Protein AF-A0A177W7E2-F1 (afdb_monomer_lite)

Organism: Batrachochytrium dendrobatidis (strain JEL423) (NCBI:txid403673)

Structure (mmCIF, N/CA/C/O backbone):
data_AF-A0A177W7E2-F1
#
_entry.id   AF-A0A177W7E2-F1
#
loop_
_atom_site.group_PDB
_atom_site.id
_atom_site.type_symbol
_atom_site.label_atom_id
_atom_site.label_alt_id
_atom_site.label_comp_id
_atom_site.label_asym_id
_atom_site.label_entity_id
_atom_site.label_seq_id
_atom_site.pdbx_PDB_ins_code
_atom_site.Cartn_x
_atom_site.Cartn_y
_atom_site.Cartn_z
_atom_site.occupancy
_atom_site.B_iso_or_equiv
_atom_site.auth_seq_id
_atom_site.auth_comp_id
_atom_site.auth_asym_id
_atom_site.auth_atom_id
_atom_site.pdbx_PDB_model_num
ATOM 1 N N . MET A 1 1 ? -34.701 2.697 -7.035 1.00 33.94 1 MET A N 1
ATOM 2 C CA . MET A 1 1 ? -33.678 1.656 -6.776 1.00 33.94 1 MET A CA 1
ATOM 3 C C . MET A 1 1 ? -33.219 1.036 -8.105 1.00 33.94 1 MET A C 1
ATOM 5 O O . MET A 1 1 ? -33.169 -0.176 -8.246 1.00 33.94 1 MET A O 1
ATOM 9 N N . VAL A 1 2 ? -32.916 1.882 -9.100 1.00 25.14 2 VAL A N 1
ATOM 10 C CA . VAL A 1 2 ? -32.507 1.452 -10.445 1.00 25.14 2 VAL A CA 1
ATOM 11 C C . VAL A 1 2 ? -31.024 1.087 -10.399 1.00 25.14 2 VAL A C 1
ATOM 13 O O . VAL A 1 2 ? -30.159 1.939 -10.227 1.00 25.14 2 VAL A O 1
ATOM 16 N N . ASP A 1 3 ? -30.788 -0.215 -10.432 1.00 32.41 3 ASP A N 1
ATOM 17 C CA . ASP A 1 3 ? -29.667 -0.911 -11.056 1.00 32.41 3 ASP A CA 1
ATOM 18 C C . ASP A 1 3 ? -28.230 -0.379 -10.907 1.00 32.41 3 ASP A C 1
ATOM 20 O O . ASP A 1 3 ? -27.499 -0.120 -11.863 1.00 32.41 3 ASP A O 1
ATOM 24 N N . VAL A 1 4 ? -27.762 -0.296 -9.663 1.00 45.91 4 VAL A N 1
ATOM 25 C CA . VAL A 1 4 ? -26.321 -0.170 -9.378 1.00 45.91 4 VAL A CA 1
ATOM 26 C C . VAL A 1 4 ? -25.590 -1.504 -9.623 1.00 45.91 4 VAL A C 1
ATOM 28 O O . VAL A 1 4 ? -24.372 -1.514 -9.762 1.00 45.91 4 VAL A O 1
ATOM 31 N N . LYS A 1 5 ? -26.302 -2.638 -9.717 1.00 39.69 5 LYS A N 1
ATOM 32 C CA . LYS A 1 5 ? -25.690 -3.951 -9.983 1.00 39.69 5 LYS A CA 1
ATOM 33 C C . LYS A 1 5 ? -25.299 -4.108 -11.461 1.00 39.69 5 LYS A C 1
ATOM 35 O O . LYS A 1 5 ? -24.163 -4.514 -11.725 1.00 39.69 5 LYS A O 1
ATOM 40 N N . ASP A 1 6 ? -26.144 -3.686 -12.404 1.00 42.25 6 ASP A N 1
ATOM 41 C CA . ASP A 1 6 ? -25.857 -3.811 -13.843 1.00 42.25 6 ASP A CA 1
ATOM 42 C C . ASP A 1 6 ? -24.830 -2.803 -14.371 1.00 42.25 6 ASP A C 1
ATOM 44 O O . ASP A 1 6 ? -24.087 -3.104 -15.306 1.00 42.25 6 ASP A O 1
ATOM 48 N N . GLY A 1 7 ? -24.698 -1.629 -13.746 1.00 48.56 7 GLY A N 1
ATOM 49 C CA . GLY A 1 7 ? -23.638 -0.668 -14.079 1.00 48.56 7 GLY A CA 1
ATOM 50 C C . GLY A 1 7 ? -22.228 -1.111 -13.658 1.00 48.56 7 GLY A C 1
ATOM 51 O O . GLY A 1 7 ? -21.241 -0.543 -14.116 1.00 48.56 7 GLY A O 1
ATOM 52 N N . VAL A 1 8 ? -22.119 -2.115 -12.783 1.00 53.50 8 VAL A N 1
ATOM 53 C CA . VAL A 1 8 ? -20.905 -2.413 -12.007 1.00 53.50 8 VAL A CA 1
ATOM 54 C C . VAL A 1 8 ? -20.222 -3.713 -12.420 1.00 53.50 8 VAL A C 1
ATOM 56 O O . VAL A 1 8 ? -18.991 -3.740 -12.439 1.00 53.50 8 VAL A O 1
ATOM 59 N N . LYS A 1 9 ? -20.966 -4.742 -12.859 1.00 53.94 9 LYS A N 1
ATOM 60 C CA . LYS A 1 9 ? -20.365 -5.839 -13.649 1.00 53.94 9 LYS A CA 1
ATOM 61 C C . LYS A 1 9 ? -19.590 -5.271 -14.849 1.00 53.94 9 LYS A C 1
ATOM 63 O O . LYS A 1 9 ? -18.445 -5.654 -15.076 1.00 53.94 9 LYS A O 1
ATOM 68 N N . ARG A 1 10 ? -20.124 -4.200 -15.455 1.00 61.84 10 ARG A N 1
ATOM 69 C CA . ARG A 1 10 ? -19.464 -3.428 -16.519 1.00 61.84 10 ARG A CA 1
ATOM 70 C C . ARG A 1 10 ? -18.106 -2.841 -16.120 1.00 61.84 10 ARG A C 1
ATOM 72 O O . ARG A 1 10 ? -17.257 -2.692 -16.987 1.00 61.84 10 ARG A O 1
ATOM 79 N N . ILE A 1 11 ? -17.862 -2.500 -14.847 1.00 70.69 11 ILE A N 1
ATOM 80 C CA . ILE A 1 11 ? -16.572 -1.912 -14.434 1.00 70.69 11 ILE A CA 1
ATOM 81 C C . ILE A 1 11 ? -15.452 -2.928 -14.616 1.00 70.69 11 ILE A C 1
ATOM 83 O O . ILE A 1 11 ? -14.404 -2.580 -15.148 1.00 70.69 11 ILE A O 1
ATOM 87 N N . LEU A 1 12 ? -15.665 -4.176 -14.192 1.00 72.75 12 LEU A N 1
ATOM 88 C CA . LEU A 1 12 ? -14.687 -5.230 -14.438 1.00 72.75 12 LEU A CA 1
ATOM 89 C C . LEU A 1 12 ? -14.621 -5.561 -15.930 1.00 72.75 12 LEU A C 1
ATOM 91 O O . LEU A 1 12 ? -13.524 -5.770 -16.425 1.00 72.75 12 LEU A O 1
ATOM 95 N N . ASP A 1 13 ? -15.721 -5.493 -16.681 1.00 77.38 13 ASP A N 1
ATOM 96 C CA . ASP A 1 13 ? -15.696 -5.720 -18.136 1.00 77.38 13 ASP A CA 1
ATOM 97 C C . ASP A 1 13 ? -14.884 -4.663 -18.906 1.00 77.38 13 ASP A C 1
ATOM 99 O O . ASP A 1 13 ? -14.272 -4.970 -19.925 1.00 77.38 13 ASP A O 1
ATOM 103 N N . MET A 1 14 ? -14.801 -3.431 -18.392 1.00 81.56 14 MET A N 1
ATOM 104 C CA . MET A 1 14 ? -14.003 -2.341 -18.970 1.00 81.56 14 MET A CA 1
ATOM 105 C C . MET A 1 14 ? -12.486 -2.491 -18.755 1.00 81.56 14 MET A C 1
ATOM 107 O O . MET A 1 14 ? -11.717 -1.631 -19.199 1.00 81.56 14 MET A O 1
ATOM 111 N N . HIS A 1 15 ? -12.036 -3.543 -18.062 1.00 87.31 15 HIS A N 1
ATOM 112 C CA . HIS A 1 15 ? -10.611 -3.822 -17.919 1.00 87.31 15 HIS A CA 1
ATOM 113 C C . HIS A 1 15 ? -9.985 -4.241 -19.253 1.00 87.31 15 HIS A C 1
ATOM 115 O O . HIS A 1 15 ? -10.587 -4.903 -20.099 1.00 87.31 15 HIS A O 1
ATOM 121 N N . ILE A 1 16 ? -8.717 -3.891 -19.421 1.00 91.25 16 ILE A N 1
ATOM 122 C CA . ILE A 1 16 ? -7.915 -4.354 -20.542 1.00 91.25 16 ILE A CA 1
ATOM 123 C C . ILE A 1 16 ? -7.330 -5.713 -20.179 1.00 91.25 16 ILE A C 1
ATOM 125 O O . ILE A 1 16 ? -6.757 -5.906 -19.100 1.00 91.25 16 ILE A O 1
ATOM 129 N N . ARG A 1 17 ? -7.436 -6.661 -21.114 1.00 91.44 17 ARG A N 1
ATOM 130 C CA . ARG A 1 17 ? -6.831 -7.984 -20.958 1.00 91.44 17 ARG A CA 1
ATOM 131 C C . ARG A 1 17 ? -5.314 -7.840 -20.838 1.00 91.44 17 ARG A C 1
ATOM 133 O O . ARG A 1 17 ? -4.686 -7.148 -21.635 1.00 91.44 17 ARG A O 1
ATOM 140 N N . GLN A 1 18 ? -4.708 -8.568 -19.901 1.00 91.75 18 GLN A N 1
A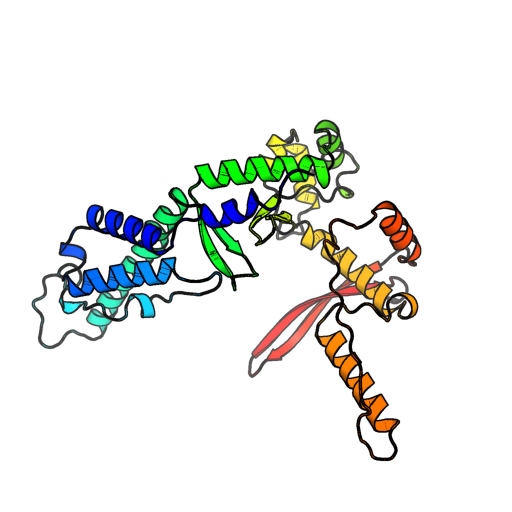TOM 141 C CA . GLN A 1 18 ? -3.252 -8.576 -19.679 1.00 91.75 18 GLN A CA 1
ATOM 142 C C . GLN A 1 18 ? -2.464 -8.867 -20.970 1.00 91.75 18 GLN A C 1
ATOM 144 O O . GLN A 1 18 ? -1.420 -8.269 -21.209 1.00 91.75 18 GLN A O 1
ATOM 149 N N . GLN A 1 19 ? -3.014 -9.706 -21.856 1.00 92.88 19 GLN A N 1
ATOM 150 C CA . GLN A 1 19 ? -2.451 -9.971 -23.182 1.00 92.88 19 GLN A CA 1
ATOM 151 C C . GLN A 1 19 ? 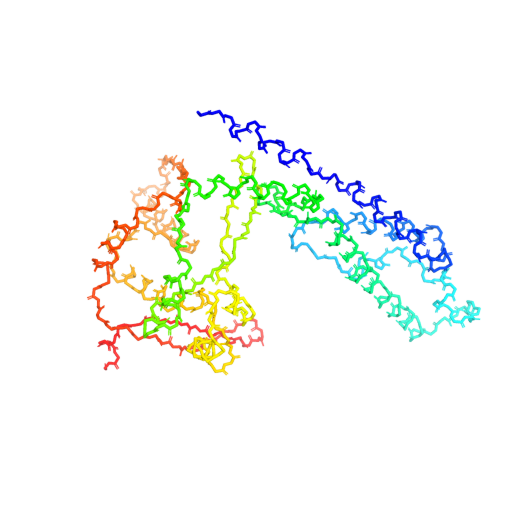-2.349 -8.704 -24.042 1.00 92.88 19 GLN A C 1
ATOM 153 O O . GLN A 1 19 ? -1.298 -8.456 -24.620 1.00 92.88 19 GLN A O 1
ATOM 158 N N . GLN A 1 20 ? -3.387 -7.863 -24.082 1.00 93.88 20 GLN A N 1
ATOM 159 C CA . GLN A 1 20 ? -3.380 -6.616 -24.855 1.00 93.88 20 GLN A CA 1
ATOM 160 C C . GLN A 1 20 ? -2.374 -5.607 -24.292 1.00 93.88 20 GLN A C 1
ATOM 162 O O . GLN A 1 20 ? -1.661 -4.969 -25.062 1.00 93.88 20 GLN A O 1
ATOM 167 N N . VAL A 1 21 ? -2.263 -5.511 -22.961 1.00 94.75 21 VAL A N 1
ATOM 168 C CA . VAL A 1 21 ? -1.234 -4.684 -22.304 1.00 94.75 21 VAL A CA 1
ATOM 169 C C . VAL A 1 21 ? 0.162 -5.191 -22.663 1.00 94.75 21 VAL A C 1
ATOM 171 O O . VAL A 1 21 ? 1.020 -4.404 -23.053 1.00 94.75 21 VAL A O 1
ATOM 174 N N . SER A 1 22 ? 0.379 -6.508 -22.610 1.00 94.62 22 SER A N 1
ATOM 175 C CA . SER A 1 22 ? 1.664 -7.099 -22.986 1.00 94.62 22 SER A CA 1
ATOM 176 C C . SER A 1 22 ? 1.995 -6.855 -24.462 1.00 94.62 22 SER A C 1
ATOM 178 O O . SER A 1 22 ? 3.115 -6.468 -24.767 1.00 94.62 22 SER A O 1
ATOM 180 N N . SER A 1 23 ? 1.028 -6.989 -25.376 1.00 94.69 23 SER A N 1
ATOM 181 C CA . SER A 1 23 ? 1.222 -6.718 -26.805 1.00 94.69 23 SER A CA 1
ATOM 182 C C . SER A 1 23 ? 1.549 -5.252 -27.072 1.00 94.69 23 SER A C 1
ATOM 184 O O . SER A 1 23 ? 2.430 -4.972 -27.880 1.00 94.69 23 SER A O 1
ATOM 186 N N . PHE A 1 24 ? 0.900 -4.325 -26.362 1.00 95.31 24 PHE A N 1
ATOM 187 C CA . PHE A 1 24 ? 1.223 -2.902 -26.429 1.00 95.31 24 PHE A CA 1
ATOM 188 C C . PHE A 1 24 ? 2.673 -2.641 -26.006 1.00 95.31 24 PHE A C 1
ATOM 190 O O . PHE A 1 24 ? 3.438 -2.072 -26.781 1.00 95.31 24 PHE A O 1
ATOM 197 N N . VAL A 1 25 ? 3.082 -3.123 -24.826 1.00 95.12 25 VAL A N 1
ATOM 198 C CA . VAL A 1 25 ? 4.459 -2.941 -24.334 1.00 95.12 25 VAL A CA 1
ATOM 199 C C . VAL A 1 25 ? 5.467 -3.569 -25.298 1.00 95.12 25 VAL A C 1
ATOM 201 O O . VAL A 1 25 ? 6.434 -2.915 -25.673 1.00 95.12 25 VAL A O 1
ATOM 204 N N . LYS A 1 26 ? 5.220 -4.797 -25.771 1.00 93.88 26 LYS A N 1
ATOM 205 C CA . LYS A 1 26 ? 6.072 -5.467 -26.766 1.00 93.88 26 LYS A CA 1
ATOM 206 C C . LYS A 1 26 ? 6.220 -4.643 -28.043 1.00 93.88 26 LYS A C 1
ATOM 208 O O . LYS A 1 26 ? 7.325 -4.528 -28.561 1.00 93.88 26 LYS A O 1
ATOM 213 N N . SER A 1 27 ? 5.126 -4.079 -28.555 1.00 94.69 27 SER A N 1
ATOM 214 C CA . SER A 1 27 ? 5.150 -3.253 -29.767 1.00 94.69 27 SER A CA 1
ATOM 215 C C . SER A 1 27 ? 5.991 -1.994 -29.575 1.00 94.69 27 SER A C 1
ATOM 217 O O . SER A 1 27 ? 6.753 -1.631 -30.464 1.00 94.69 27 SER A O 1
ATOM 219 N N . VAL A 1 28 ? 5.882 -1.352 -28.411 1.00 94.38 28 VAL A N 1
ATOM 220 C CA . VAL A 1 28 ? 6.668 -0.159 -28.080 1.00 94.38 28 VAL A CA 1
ATOM 221 C C . VAL A 1 28 ? 8.151 -0.508 -27.935 1.00 94.38 28 VAL A C 1
ATOM 223 O O . VAL A 1 28 ? 8.995 0.167 -28.514 1.00 94.38 28 VAL A O 1
ATOM 226 N N . LEU A 1 29 ? 8.486 -1.600 -27.241 1.00 92.19 29 LEU A N 1
ATOM 227 C CA . LEU A 1 29 ? 9.876 -2.037 -27.080 1.00 92.19 29 LEU A CA 1
ATOM 228 C C . LEU A 1 29 ? 10.542 -2.395 -28.412 1.00 92.19 29 LEU A C 1
ATOM 230 O O . LEU A 1 29 ? 11.697 -2.039 -28.618 1.00 92.19 29 LEU A O 1
ATOM 234 N N . LYS A 1 30 ? 9.812 -3.038 -29.333 1.00 91.19 30 LYS A N 1
ATOM 235 C CA . LYS A 1 30 ? 10.297 -3.326 -30.695 1.00 91.19 30 LYS A CA 1
ATOM 236 C C . LYS A 1 30 ? 10.597 -2.067 -31.511 1.00 91.19 30 LYS A C 1
ATOM 238 O O . LYS A 1 30 ? 11.344 -2.151 -32.475 1.00 91.19 30 LYS A O 1
ATOM 243 N N . HIS A 1 31 ? 9.989 -0.934 -31.162 1.00 91.75 31 HIS A N 1
ATOM 244 C CA . HIS A 1 31 ? 10.204 0.334 -31.852 1.00 91.75 31 HIS A CA 1
ATOM 245 C C . HIS A 1 31 ? 11.311 1.177 -31.205 1.00 91.75 31 HIS A C 1
ATOM 247 O O . HIS A 1 31 ? 12.056 1.847 -31.908 1.00 91.75 31 HIS A O 1
ATOM 253 N N . ILE A 1 32 ? 11.425 1.143 -29.873 1.00 92.38 32 ILE A N 1
ATOM 254 C CA . ILE A 1 32 ? 12.410 1.940 -29.126 1.00 92.38 32 ILE A CA 1
ATOM 255 C C . ILE A 1 32 ? 13.804 1.301 -29.165 1.00 92.38 32 ILE A C 1
ATOM 257 O O . ILE A 1 32 ? 14.800 2.019 -29.190 1.00 92.38 32 ILE A O 1
ATOM 261 N N . ILE A 1 33 ? 13.890 -0.032 -29.126 1.00 88.94 33 ILE A N 1
ATOM 262 C CA . ILE A 1 33 ? 15.158 -0.746 -28.946 1.00 88.94 33 ILE A CA 1
ATOM 263 C C . ILE A 1 33 ? 15.610 -1.335 -30.285 1.00 88.94 33 ILE A C 1
ATOM 265 O O . ILE A 1 33 ? 14.908 -2.195 -30.828 1.00 88.94 33 ILE A O 1
ATOM 269 N N . PRO A 1 34 ? 16.784 -0.921 -30.802 1.00 89.38 34 PRO A N 1
ATOM 270 C CA . PRO A 1 34 ? 17.371 -1.490 -32.008 1.00 89.38 34 PRO A CA 1
ATOM 271 C C . PRO A 1 34 ? 17.524 -3.009 -31.928 1.00 89.38 34 PRO A C 1
ATOM 273 O O . PRO A 1 34 ? 17.841 -3.559 -30.869 1.00 89.38 34 PRO A O 1
ATOM 276 N N . ASN A 1 35 ? 17.356 -3.687 -33.067 1.00 85.19 35 ASN A N 1
ATOM 277 C CA . ASN A 1 35 ? 17.428 -5.147 -33.111 1.00 85.19 35 ASN A CA 1
ATOM 278 C C . ASN A 1 35 ? 18.799 -5.695 -32.678 1.00 85.19 35 ASN A C 1
ATOM 280 O O . ASN A 1 35 ? 18.867 -6.759 -32.063 1.00 85.19 35 ASN A O 1
ATOM 284 N N . ASP A 1 36 ? 19.862 -4.925 -32.906 1.00 85.12 36 ASP A N 1
ATOM 285 C CA . ASP A 1 36 ? 21.244 -5.292 -32.582 1.00 85.12 36 ASP A CA 1
ATOM 286 C C . ASP A 1 36 ? 21.488 -5.457 -31.073 1.00 85.12 36 ASP A C 1
ATOM 288 O O . ASP A 1 36 ? 22.363 -6.218 -30.656 1.00 85.12 36 ASP A O 1
ATOM 292 N N . ILE A 1 37 ? 20.690 -4.791 -30.227 1.00 87.31 37 ILE A N 1
ATOM 293 C CA . ILE A 1 37 ? 20.823 -4.877 -28.764 1.00 87.31 37 ILE A CA 1
ATOM 294 C C . ILE A 1 37 ? 20.367 -6.248 -28.247 1.00 87.31 37 ILE A C 1
ATOM 296 O O . ILE A 1 37 ? 20.930 -6.769 -27.281 1.00 87.31 37 ILE A O 1
ATOM 300 N N . TRP A 1 38 ? 19.382 -6.871 -28.899 1.00 84.50 38 TRP A N 1
ATOM 301 C CA . TRP A 1 38 ? 18.898 -8.200 -28.515 1.00 84.50 38 TRP A CA 1
ATOM 302 C C . TRP A 1 38 ? 19.904 -9.306 -28.863 1.00 84.50 38 TRP A C 1
ATOM 304 O O . TRP A 1 38 ? 19.912 -10.368 -28.230 1.00 84.50 38 TRP A O 1
ATOM 314 N N . GLY A 1 39 ? 20.755 -9.062 -29.861 1.00 85.06 39 GLY A N 1
ATOM 315 C CA . GLY A 1 39 ? 21.712 -10.016 -30.415 1.00 85.06 39 GLY A CA 1
ATOM 316 C C . GLY A 1 39 ? 21.076 -11.041 -31.358 1.00 85.06 39 GLY A C 1
ATOM 317 O O . GLY A 1 39 ? 21.519 -11.193 -32.488 1.00 85.06 39 GLY A O 1
ATOM 318 N N . ASP A 1 40 ? 20.026 -11.735 -30.912 1.00 86.88 40 ASP A N 1
ATOM 319 C CA . ASP A 1 40 ? 19.344 -12.787 -31.680 1.00 86.88 40 ASP A CA 1
ATOM 320 C C . ASP A 1 40 ? 17.830 -12.782 -31.427 1.00 86.88 40 ASP A C 1
ATOM 322 O O . ASP A 1 40 ? 17.362 -12.348 -30.368 1.00 86.88 40 ASP A O 1
ATOM 326 N N . ASP A 1 41 ? 17.065 -13.345 -32.362 1.00 87.19 41 ASP A N 1
ATOM 327 C CA . ASP A 1 41 ? 15.610 -13.484 -32.265 1.00 87.19 41 ASP A CA 1
ATOM 328 C C . ASP A 1 41 ? 15.201 -14.314 -31.041 1.00 87.19 41 ASP A C 1
ATOM 330 O O . ASP A 1 41 ? 14.242 -13.972 -30.349 1.00 87.19 41 ASP A O 1
ATOM 334 N N . SER A 1 42 ? 15.981 -15.345 -30.697 1.00 87.88 42 SER A N 1
ATOM 335 C CA . SER A 1 42 ? 15.745 -16.152 -29.493 1.00 87.88 42 SER A CA 1
ATOM 336 C C . SER A 1 42 ? 15.858 -15.332 -28.204 1.00 87.88 42 SER A C 1
ATOM 338 O O . SER A 1 42 ? 15.070 -15.537 -27.281 1.00 87.88 42 SER A O 1
ATOM 340 N N . ASN A 1 43 ? 16.826 -14.413 -28.125 1.00 89.00 43 ASN A N 1
ATOM 341 C CA . ASN A 1 43 ? 16.985 -13.537 -26.965 1.00 89.00 43 ASN A CA 1
ATOM 342 C C . ASN A 1 43 ? 15.837 -12.528 -26.916 1.00 89.00 43 ASN A C 1
ATOM 344 O O . ASN A 1 43 ? 15.233 -12.338 -25.862 1.00 89.00 43 ASN A O 1
ATOM 348 N N . ARG A 1 44 ? 15.488 -11.926 -28.062 1.00 88.75 44 ARG A N 1
ATOM 349 C CA . ARG A 1 44 ? 14.333 -11.028 -28.180 1.00 88.75 44 ARG A CA 1
ATOM 350 C C . ARG A 1 44 ? 13.064 -11.701 -27.663 1.00 88.75 44 ARG A C 1
ATOM 352 O O . ARG A 1 44 ? 12.346 -11.111 -26.861 1.00 88.75 44 ARG A O 1
ATOM 359 N N . ASP A 1 45 ? 12.787 -12.927 -28.082 1.00 89.25 45 ASP A N 1
ATOM 360 C CA . ASP A 1 45 ? 11.570 -13.627 -27.681 1.00 89.25 45 ASP A CA 1
ATOM 361 C C . ASP A 1 45 ? 11.577 -13.978 -26.185 1.00 89.25 45 ASP A C 1
ATOM 363 O O . ASP A 1 45 ? 10.538 -13.845 -25.533 1.00 89.25 45 ASP A O 1
ATOM 367 N N . ALA A 1 46 ? 12.745 -14.293 -25.609 1.00 89.50 46 ALA A N 1
ATOM 368 C CA . ALA A 1 46 ? 12.908 -14.432 -24.162 1.00 89.50 46 ALA A CA 1
ATOM 369 C C . ALA A 1 46 ? 12.569 -13.122 -23.423 1.00 89.50 46 ALA A C 1
ATOM 371 O O . ALA A 1 46 ? 11.767 -13.135 -22.488 1.00 89.50 46 ALA A O 1
ATOM 372 N N . PHE A 1 47 ? 13.063 -11.968 -23.890 1.00 89.38 47 PHE A N 1
ATOM 373 C CA . PHE A 1 47 ? 12.703 -10.662 -23.315 1.00 89.38 47 PHE A CA 1
ATOM 374 C C . PHE A 1 47 ? 11.207 -10.384 -23.386 1.00 89.38 47 PHE A C 1
ATOM 376 O O . PHE A 1 47 ? 10.581 -9.971 -22.406 1.00 89.38 47 PHE A O 1
ATOM 383 N N . MET A 1 48 ? 10.608 -10.646 -24.545 1.00 91.44 48 MET A N 1
ATOM 384 C CA . MET A 1 48 ? 9.180 -10.445 -24.748 1.00 91.44 48 MET A CA 1
ATOM 385 C C . MET A 1 48 ? 8.352 -11.408 -23.882 1.00 91.44 48 MET A C 1
ATOM 387 O O . MET A 1 48 ? 7.260 -11.036 -23.448 1.00 91.44 48 MET A O 1
ATOM 391 N N . ALA A 1 49 ? 8.840 -12.617 -23.595 1.00 91.69 49 ALA A N 1
ATOM 392 C CA . ALA A 1 49 ? 8.204 -13.545 -22.662 1.00 91.69 49 ALA A CA 1
ATOM 393 C C . ALA A 1 49 ? 8.247 -13.015 -21.221 1.00 91.69 49 ALA A C 1
ATOM 395 O O . ALA A 1 49 ? 7.219 -13.030 -20.541 1.00 91.69 49 ALA A O 1
ATOM 396 N N . VAL A 1 50 ? 9.375 -12.442 -20.791 1.00 92.00 50 VAL A N 1
ATOM 397 C CA . VAL A 1 50 ? 9.489 -11.807 -19.469 1.00 92.00 50 VAL A CA 1
ATOM 398 C C . VAL A 1 50 ? 8.529 -10.621 -19.329 1.00 92.00 50 VAL A C 1
ATOM 400 O O . VAL A 1 50 ? 7.921 -10.446 -18.276 1.00 92.00 50 VAL A O 1
ATOM 403 N N . VAL A 1 51 ? 8.299 -9.838 -20.390 1.00 92.69 51 VAL A N 1
ATOM 404 C CA . VAL A 1 51 ? 7.275 -8.772 -20.378 1.00 92.69 51 VAL A CA 1
ATOM 405 C C . VAL A 1 51 ? 5.873 -9.339 -20.131 1.00 92.69 51 VAL A C 1
ATOM 407 O O . VAL A 1 51 ? 5.108 -8.768 -19.353 1.00 92.69 51 VAL A O 1
ATOM 410 N N . VAL A 1 52 ? 5.520 -10.469 -20.760 1.00 93.06 52 VAL A N 1
ATOM 411 C CA . VAL A 1 52 ? 4.233 -11.143 -20.491 1.00 93.06 52 VAL A CA 1
ATOM 412 C C . VAL A 1 52 ? 4.170 -11.592 -19.043 1.00 93.06 52 VAL A C 1
ATOM 414 O O . VAL A 1 52 ? 3.162 -11.346 -18.381 1.00 93.06 52 VAL A O 1
ATOM 417 N N . GLN A 1 53 ? 5.249 -12.206 -18.554 1.00 91.69 53 GLN A N 1
ATOM 418 C CA . GLN A 1 53 ? 5.344 -12.654 -17.176 1.00 91.69 53 GLN A CA 1
ATOM 419 C C . GLN A 1 53 ? 5.106 -11.479 -16.227 1.00 91.69 53 GLN A C 1
ATOM 421 O O . GLN A 1 53 ? 4.173 -11.550 -15.435 1.00 91.69 53 GLN A O 1
ATOM 426 N N . LEU A 1 54 ? 5.838 -10.371 -16.382 1.00 92.38 54 LEU A N 1
ATOM 427 C CA . LEU A 1 54 ? 5.725 -9.169 -15.553 1.00 92.38 54 LEU A CA 1
ATOM 428 C C . LEU A 1 54 ? 4.294 -8.613 -15.501 1.00 92.38 54 LEU A C 1
ATOM 430 O O . LEU A 1 54 ? 3.795 -8.310 -14.423 1.00 92.38 54 LEU A O 1
ATOM 434 N N . VAL A 1 55 ? 3.618 -8.500 -16.649 1.00 92.69 55 VAL A N 1
ATOM 435 C CA . VAL A 1 55 ? 2.230 -7.997 -16.726 1.00 92.69 55 VAL A CA 1
ATOM 436 C C . VAL A 1 55 ? 1.223 -8.993 -16.131 1.00 92.69 55 VAL A C 1
ATOM 438 O O . VAL A 1 55 ? 0.138 -8.610 -15.690 1.00 92.69 55 VAL A O 1
ATOM 441 N N . SER A 1 56 ? 1.559 -10.284 -16.123 1.00 91.75 56 SER A N 1
ATOM 442 C CA . SER A 1 56 ? 0.721 -11.335 -15.541 1.00 91.75 56 SER A CA 1
ATOM 443 C C . SER A 1 56 ? 0.900 -11.513 -14.030 1.00 91.75 56 SER A C 1
ATOM 445 O O . SER A 1 56 ? 0.031 -12.128 -13.404 1.00 91.75 56 SER A O 1
ATOM 447 N N . LEU A 1 57 ? 1.974 -10.961 -13.449 1.00 92.00 57 LEU A N 1
ATOM 448 C CA . LEU A 1 57 ? 2.259 -11.073 -12.020 1.00 92.00 57 LEU A CA 1
ATOM 449 C C . LEU A 1 57 ? 1.145 -10.465 -11.170 1.00 92.00 57 LEU A C 1
ATOM 451 O O . LEU A 1 57 ? 0.471 -9.492 -11.527 1.00 92.00 57 LEU A O 1
ATOM 455 N N . ARG A 1 58 ? 0.964 -11.053 -9.995 1.00 90.81 58 ARG A N 1
ATOM 456 C CA . ARG A 1 58 ? 0.036 -10.571 -8.976 1.00 90.81 58 ARG A CA 1
ATOM 457 C C . ARG A 1 58 ? 0.719 -9.556 -8.076 1.00 90.81 58 ARG A C 1
ATOM 459 O O . ARG A 1 58 ? 1.942 -9.474 -7.978 1.00 90.81 58 ARG A O 1
ATOM 466 N N . ARG A 1 59 ? -0.088 -8.777 -7.359 1.00 86.56 59 ARG A N 1
ATOM 467 C CA . ARG A 1 59 ? 0.451 -7.869 -6.346 1.00 86.56 59 ARG A CA 1
ATOM 468 C C . ARG A 1 59 ? 1.184 -8.686 -5.274 1.00 86.56 59 ARG A C 1
ATOM 470 O O . ARG A 1 59 ? 0.643 -9.679 -4.794 1.00 86.56 59 ARG A O 1
ATOM 477 N N . TYR A 1 60 ? 2.372 -8.209 -4.894 1.00 87.31 60 TYR A N 1
ATOM 478 C CA . TYR A 1 60 ? 3.335 -8.839 -3.973 1.00 87.31 60 TYR A CA 1
ATOM 479 C C . TYR A 1 60 ? 4.186 -9.971 -4.556 1.00 87.31 60 TYR A C 1
ATOM 481 O O . TYR A 1 60 ? 5.073 -10.459 -3.860 1.00 87.31 60 TYR A O 1
ATOM 489 N N . GLU A 1 61 ? 3.979 -10.355 -5.815 1.00 90.56 61 GLU A N 1
ATOM 490 C CA . GLU A 1 61 ? 4.936 -11.219 -6.500 1.00 90.56 61 GLU A CA 1
ATOM 491 C C . GLU A 1 61 ? 6.175 -10.410 -6.896 1.00 90.56 61 GLU A C 1
ATOM 493 O O . GLU A 1 61 ? 6.088 -9.235 -7.264 1.00 90.56 61 GLU A O 1
ATOM 498 N N . VAL A 1 62 ? 7.341 -11.043 -6.785 1.00 88.94 62 VAL A N 1
ATOM 499 C CA . VAL A 1 62 ? 8.636 -10.420 -7.059 1.00 88.94 62 VAL A CA 1
ATOM 500 C C . VAL A 1 62 ? 9.272 -11.129 -8.243 1.00 88.94 62 VAL A C 1
ATOM 502 O O . VAL A 1 62 ? 9.408 -12.352 -8.245 1.00 88.94 62 VAL A O 1
ATOM 505 N N . LEU A 1 63 ? 9.692 -10.350 -9.236 1.00 88.81 63 LEU A N 1
ATOM 506 C CA . LEU A 1 63 ? 10.478 -10.836 -10.362 1.00 88.81 63 LEU A CA 1
ATOM 507 C C . LEU A 1 63 ? 11.953 -10.537 -10.096 1.00 88.81 63 LEU A C 1
ATOM 509 O O . LEU A 1 63 ? 12.353 -9.375 -10.058 1.00 88.81 63 LEU A O 1
ATOM 513 N N . SER A 1 64 ? 12.756 -11.575 -9.866 1.00 89.88 64 SER A N 1
ATOM 514 C CA . SER A 1 64 ? 14.192 -11.414 -9.632 1.00 89.88 64 SER A CA 1
ATOM 515 C C . SER A 1 64 ? 14.944 -11.177 -10.944 1.00 89.88 64 SER A C 1
ATOM 517 O O . SER A 1 64 ? 14.578 -11.719 -11.986 1.00 89.88 64 SER A O 1
ATOM 519 N N . LEU A 1 65 ? 16.050 -10.426 -10.888 1.00 87.69 65 LEU A N 1
ATOM 520 C CA . LEU A 1 65 ? 16.925 -10.212 -12.051 1.00 87.69 65 LEU A CA 1
ATOM 521 C C . LEU A 1 65 ? 17.471 -11.525 -12.623 1.00 87.69 65 LEU A C 1
ATOM 523 O O . LEU A 1 65 ? 17.619 -11.649 -13.832 1.00 87.69 65 LEU A O 1
ATOM 527 N N . GLN A 1 66 ? 17.707 -12.528 -11.773 1.00 85.56 66 GLN A N 1
ATOM 528 C CA . GLN A 1 66 ? 18.134 -13.857 -12.214 1.00 85.56 66 GLN A CA 1
ATOM 529 C C . GLN A 1 66 ? 17.067 -14.549 -13.069 1.00 85.56 66 GLN A C 1
ATOM 531 O O . GLN A 1 66 ? 17.400 -15.151 -14.084 1.00 85.56 66 GLN A O 1
ATOM 536 N N . ASN A 1 67 ? 15.787 -14.419 -12.703 1.00 85.31 67 ASN A N 1
ATOM 537 C CA . ASN A 1 67 ? 14.690 -14.984 -13.487 1.00 85.31 67 ASN A CA 1
ATOM 538 C C . ASN A 1 67 ? 14.534 -14.269 -14.833 1.00 85.31 67 ASN A C 1
ATOM 540 O O . ASN A 1 67 ? 14.249 -14.924 -15.827 1.00 85.31 67 ASN A O 1
ATOM 544 N N . ILE A 1 68 ? 14.756 -12.950 -14.869 1.00 86.31 68 ILE A N 1
ATOM 545 C CA . ILE A 1 68 ? 14.772 -12.159 -16.112 1.00 86.31 68 ILE A CA 1
ATOM 546 C C . ILE A 1 68 ? 15.956 -12.573 -16.994 1.00 86.31 68 ILE A C 1
ATOM 548 O O . ILE A 1 68 ? 15.811 -12.693 -18.204 1.00 86.31 68 ILE A O 1
ATOM 552 N N . GLY A 1 69 ? 17.116 -12.796 -16.372 1.00 82.50 69 GLY A N 1
ATOM 553 C CA . GLY A 1 69 ? 18.358 -13.232 -17.006 1.00 82.50 69 GLY A CA 1
ATOM 554 C C . GLY A 1 69 ? 18.303 -14.636 -17.612 1.00 82.50 69 GLY A C 1
ATOM 555 O O . GLY A 1 69 ? 19.100 -14.968 -18.490 1.00 82.50 69 GLY A O 1
ATOM 556 N N . ASN A 1 70 ? 17.393 -15.478 -17.120 1.00 82.19 70 ASN A N 1
ATOM 557 C CA . ASN A 1 70 ? 17.350 -16.886 -17.472 1.00 82.19 70 ASN A CA 1
ATOM 558 C C . ASN A 1 70 ? 16.929 -17.081 -18.938 1.00 82.19 70 ASN A C 1
ATOM 560 O O . ASN A 1 70 ? 15.903 -16.570 -19.380 1.00 82.19 70 ASN A O 1
ATOM 564 N N . GLY A 1 71 ? 17.724 -17.840 -19.693 1.00 78.81 71 GLY A N 1
ATOM 565 C CA . GLY A 1 71 ? 17.496 -18.090 -21.119 1.00 78.81 71 GLY A CA 1
ATOM 566 C C . GLY A 1 71 ? 18.108 -17.060 -22.077 1.00 78.81 71 GLY A C 1
ATOM 567 O O . GLY A 1 71 ? 18.022 -17.259 -23.287 1.00 78.81 71 GLY A O 1
ATOM 568 N N . ILE A 1 72 ? 18.770 -16.008 -21.576 1.00 86.62 72 ILE A N 1
ATOM 569 C CA . ILE A 1 72 ? 19.457 -15.015 -22.416 1.00 86.62 72 ILE A CA 1
ATOM 570 C C . ILE A 1 72 ? 20.889 -15.461 -22.708 1.00 86.62 72 ILE A C 1
ATOM 572 O O . ILE A 1 72 ? 21.692 -15.707 -21.807 1.00 86.62 72 ILE A O 1
ATOM 576 N N . LYS A 1 73 ? 21.237 -15.520 -23.994 1.00 85.38 73 LYS A N 1
ATOM 577 C CA . LYS A 1 73 ? 22.576 -15.883 -24.465 1.00 85.38 73 LYS A CA 1
ATOM 578 C C . LYS A 1 73 ? 23.429 -14.630 -24.649 1.00 85.38 73 LYS A C 1
ATOM 580 O O . LYS A 1 73 ? 23.328 -13.965 -25.680 1.00 85.38 73 LYS A O 1
ATOM 585 N N . ILE A 1 74 ? 24.295 -14.353 -23.669 1.00 83.50 74 ILE A N 1
ATOM 586 C CA . ILE A 1 74 ? 25.257 -13.231 -23.690 1.00 83.50 74 ILE A CA 1
ATOM 587 C C . ILE A 1 74 ? 26.202 -13.333 -24.895 1.00 83.50 74 ILE A C 1
ATOM 589 O O . ILE A 1 74 ? 26.519 -12.326 -25.517 1.00 83.50 74 ILE A O 1
ATOM 593 N N . SER A 1 75 ? 26.583 -14.552 -25.289 1.00 79.44 75 SER A N 1
ATOM 594 C CA . SER A 1 75 ? 27.502 -14.800 -26.409 1.00 79.44 75 SER A CA 1
ATOM 595 C C . SER A 1 75 ? 27.017 -14.265 -27.759 1.00 79.44 75 SER A C 1
ATOM 597 O O . SER A 1 75 ? 27.817 -14.119 -28.676 1.00 79.44 7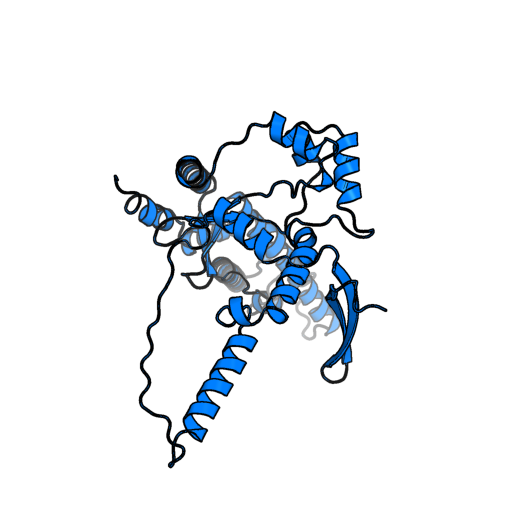5 SER A O 1
ATOM 599 N N . LYS A 1 76 ? 25.712 -14.010 -27.903 1.00 80.69 76 LYS A N 1
ATOM 600 C CA . LYS A 1 76 ? 25.111 -13.487 -29.135 1.00 80.69 76 LYS A CA 1
ATOM 601 C C . LYS A 1 76 ? 24.952 -11.962 -29.130 1.00 80.69 76 LYS A C 1
ATOM 603 O O . LYS A 1 76 ? 24.486 -11.410 -30.116 1.00 80.69 76 LYS A O 1
ATOM 608 N N . MET A 1 77 ? 25.301 -11.278 -28.039 1.00 83.44 77 MET A N 1
ATOM 609 C CA . MET A 1 77 ? 25.141 -9.829 -27.898 1.00 83.44 77 MET A CA 1
ATOM 610 C C . MET A 1 77 ? 26.461 -9.107 -28.174 1.00 83.44 77 MET A C 1
ATOM 612 O O . MET A 1 77 ? 27.313 -9.000 -27.293 1.00 83.44 77 MET A O 1
ATOM 616 N N . ALA A 1 78 ? 26.602 -8.561 -29.384 1.00 81.25 78 ALA A N 1
ATOM 617 C CA . ALA A 1 78 ? 27.839 -7.926 -29.849 1.00 81.25 78 ALA A CA 1
ATOM 618 C C . ALA A 1 78 ? 28.325 -6.769 -28.952 1.00 81.25 78 ALA A C 1
ATOM 620 O O . ALA A 1 78 ? 29.528 -6.564 -28.797 1.00 81.25 78 ALA A O 1
ATOM 621 N N . TRP A 1 79 ? 27.395 -6.037 -28.330 1.00 85.06 79 TRP A N 1
ATOM 622 C CA . TRP A 1 79 ? 27.699 -4.907 -27.446 1.00 85.06 79 TRP A CA 1
ATOM 623 C C . TRP A 1 79 ? 28.221 -5.325 -26.059 1.00 85.06 79 TRP A C 1
ATOM 625 O O . TRP A 1 79 ? 28.882 -4.529 -25.400 1.00 85.06 79 TRP A O 1
ATOM 635 N N . LEU A 1 80 ? 27.965 -6.564 -25.619 1.00 81.19 80 LEU A N 1
ATOM 636 C CA . LEU A 1 80 ? 28.519 -7.120 -24.374 1.00 81.19 80 LEU A CA 1
ATOM 637 C C . LEU A 1 80 ? 29.858 -7.819 -24.605 1.00 81.19 80 LEU A C 1
ATOM 639 O O . LEU A 1 80 ? 30.702 -7.875 -23.712 1.00 81.19 80 LEU A O 1
ATOM 643 N N . THR A 1 81 ? 30.071 -8.344 -25.808 1.00 71.69 81 THR A N 1
ATOM 644 C CA . THR A 1 81 ? 31.283 -9.068 -26.187 1.00 71.69 81 THR A CA 1
ATOM 645 C C . THR A 1 81 ? 32.370 -8.134 -26.736 1.00 71.69 81 THR A C 1
ATOM 647 O O . THR A 1 81 ? 33.048 -8.527 -27.669 1.00 71.69 81 THR A O 1
ATOM 650 N N . SER A 1 82 ? 32.507 -6.894 -26.236 1.00 61.38 82 SER A N 1
ATOM 651 C CA . SER A 1 82 ? 33.584 -5.894 -26.481 1.00 61.38 82 SER A CA 1
ATOM 652 C C . SER A 1 82 ? 34.489 -6.045 -27.727 1.00 61.38 82 SER A C 1
ATOM 654 O O . SER A 1 82 ? 35.702 -5.898 -27.618 1.00 61.38 82 SER A O 1
ATOM 656 N N . GLY A 1 83 ? 33.963 -6.369 -28.913 1.00 56.34 83 GLY A N 1
ATOM 657 C CA . GLY A 1 83 ? 34.770 -6.662 -30.111 1.00 56.34 83 GLY A CA 1
ATOM 658 C C . GLY A 1 83 ? 35.825 -7.781 -29.973 1.00 56.34 83 GLY A C 1
ATOM 659 O O . GLY A 1 83 ? 36.579 -8.023 -30.916 1.00 56.34 83 GLY A O 1
ATOM 660 N N . ILE A 1 84 ? 35.897 -8.479 -28.835 1.00 56.19 84 ILE A N 1
ATOM 661 C CA . ILE A 1 84 ? 36.836 -9.576 -28.609 1.00 56.19 84 ILE A CA 1
ATOM 662 C C . ILE A 1 84 ? 36.185 -10.797 -29.250 1.00 56.19 84 ILE A C 1
ATOM 664 O O . ILE A 1 84 ? 35.136 -11.259 -28.797 1.00 56.19 84 ILE A O 1
ATOM 668 N N . LYS A 1 85 ? 36.779 -11.295 -30.348 1.00 55.56 85 LYS A N 1
ATOM 669 C CA . LYS A 1 85 ? 36.399 -12.586 -30.954 1.00 55.56 85 LYS A CA 1
ATOM 670 C C . LYS A 1 85 ? 36.210 -13.604 -29.829 1.00 55.56 85 LYS A C 1
ATOM 672 O O . LYS A 1 85 ? 36.998 -13.535 -28.890 1.00 55.56 85 LYS A O 1
ATOM 677 N N . PRO A 1 86 ? 35.234 -14.527 -29.904 1.00 53.62 86 PRO A N 1
ATOM 678 C CA . PRO A 1 86 ? 35.006 -15.512 -28.853 1.00 53.62 86 PRO A CA 1
ATOM 679 C C . PRO A 1 86 ? 36.297 -16.305 -28.634 1.00 53.62 86 PRO A C 1
ATOM 681 O O . PRO A 1 86 ? 36.598 -17.252 -29.357 1.00 53.62 86 PRO A O 1
ATOM 684 N N . ALA A 1 87 ? 37.115 -15.854 -27.688 1.00 51.22 87 ALA A N 1
ATOM 685 C CA . ALA A 1 87 ? 38.308 -16.550 -27.285 1.00 51.22 87 ALA A CA 1
ATOM 686 C C . ALA A 1 87 ? 37.802 -17.816 -26.606 1.00 51.22 87 ALA A C 1
ATOM 688 O O . ALA A 1 87 ? 36.875 -17.758 -25.796 1.00 51.22 87 ALA A O 1
ATOM 689 N N . LEU A 1 88 ? 38.387 -18.962 -26.950 1.00 56.88 88 LEU A N 1
ATOM 690 C CA . LEU A 1 88 ? 38.003 -20.271 -26.413 1.00 56.88 88 LEU A CA 1
ATOM 691 C C . LEU A 1 88 ? 38.021 -20.341 -24.869 1.00 56.88 88 LEU A C 1
ATOM 693 O O . LEU A 1 88 ? 37.502 -21.298 -24.306 1.00 56.88 88 LEU A O 1
ATOM 697 N N . HIS A 1 89 ? 38.572 -19.330 -24.191 1.00 57.53 89 HIS A N 1
ATOM 698 C CA . HIS A 1 89 ? 38.544 -19.157 -22.746 1.00 57.53 89 HIS A CA 1
ATOM 699 C C . HIS A 1 89 ? 38.275 -17.685 -22.388 1.00 57.53 89 HIS A C 1
ATOM 701 O O . HIS A 1 89 ? 39.186 -16.860 -22.404 1.00 57.53 89 HIS A O 1
ATOM 707 N N . LEU A 1 90 ? 37.026 -17.351 -22.053 1.00 64.88 90 LEU A N 1
ATOM 708 C CA . LEU A 1 90 ? 36.710 -16.112 -21.334 1.00 64.88 90 LEU A CA 1
ATOM 709 C C . LEU A 1 90 ? 37.198 -16.246 -19.889 1.00 64.88 90 LEU A C 1
ATOM 711 O O . LEU A 1 90 ? 36.963 -17.274 -19.248 1.00 64.88 90 LEU A O 1
ATOM 715 N N . SER A 1 91 ? 37.853 -15.211 -19.363 1.00 74.50 91 SER A N 1
ATOM 716 C CA . SER A 1 91 ? 38.180 -15.166 -17.938 1.00 74.50 91 SER A CA 1
ATOM 717 C C . SER A 1 91 ? 36.890 -15.117 -17.112 1.00 74.50 91 SER A C 1
ATOM 719 O O . SER A 1 91 ? 35.919 -14.458 -17.496 1.00 74.50 91 SER A O 1
ATOM 721 N N . THR A 1 92 ? 36.863 -15.785 -15.956 1.00 78.50 92 THR A N 1
ATOM 722 C CA . THR A 1 92 ? 35.707 -15.769 -15.041 1.00 78.50 92 THR A CA 1
ATOM 723 C C . THR A 1 92 ? 35.316 -14.342 -14.654 1.00 78.50 92 THR A C 1
ATOM 725 O O . THR A 1 92 ? 34.133 -14.009 -14.670 1.00 78.50 92 THR A O 1
ATOM 728 N N . CYS A 1 93 ? 36.300 -13.467 -14.427 1.00 79.50 93 CYS A N 1
ATOM 729 C CA . CYS A 1 93 ? 36.073 -12.053 -14.130 1.00 79.50 93 CYS A CA 1
ATOM 730 C C . CYS A 1 93 ? 35.389 -11.300 -15.283 1.00 79.50 93 CYS A C 1
ATOM 732 O O . CYS A 1 93 ? 34.550 -10.434 -15.043 1.00 79.50 93 CYS A O 1
ATOM 734 N N . GLU A 1 94 ? 35.728 -11.606 -16.537 1.00 79.94 94 GLU A N 1
ATOM 735 C CA . GLU A 1 94 ? 35.130 -10.951 -17.708 1.00 79.94 94 GLU A CA 1
ATOM 736 C C . GLU A 1 94 ? 33.689 -11.412 -17.920 1.00 79.94 94 GLU A C 1
ATOM 738 O O . GLU A 1 94 ? 32.801 -10.583 -18.127 1.00 79.94 94 GLU A O 1
ATOM 743 N N . ALA A 1 95 ? 33.437 -12.717 -17.789 1.00 80.12 95 ALA A N 1
ATOM 744 C CA . ALA A 1 95 ? 32.095 -13.284 -17.864 1.00 80.12 95 ALA A CA 1
ATOM 745 C C . ALA A 1 95 ? 31.176 -12.724 -16.761 1.00 80.12 95 ALA A C 1
ATOM 747 O O . ALA A 1 95 ? 30.010 -12.404 -17.011 1.00 80.12 95 ALA A O 1
ATOM 748 N N . GLU A 1 96 ? 31.699 -12.542 -15.546 1.00 84.31 96 GLU A N 1
ATOM 749 C CA . GLU A 1 96 ? 30.964 -11.907 -14.450 1.00 84.31 96 GLU A CA 1
ATOM 750 C C . GLU A 1 96 ? 30.641 -10.441 -14.739 1.00 84.31 96 GLU A C 1
ATOM 752 O O . GLU A 1 96 ? 29.502 -10.021 -14.523 1.00 84.31 96 GLU A O 1
ATOM 757 N N . LYS A 1 97 ? 31.596 -9.683 -15.291 1.00 85.56 97 LYS A N 1
ATOM 758 C CA . LYS A 1 97 ? 31.394 -8.276 -15.664 1.00 85.56 97 LYS A CA 1
ATOM 759 C C . LYS A 1 97 ? 30.368 -8.120 -16.785 1.00 85.56 97 LYS A C 1
ATOM 761 O O . LYS A 1 97 ? 29.493 -7.264 -16.698 1.00 85.56 97 LYS A O 1
ATOM 766 N N . GLN A 1 98 ? 30.415 -8.979 -17.804 1.00 85.69 98 GLN A N 1
ATOM 767 C CA . GLN A 1 98 ? 29.412 -9.017 -18.876 1.00 85.69 98 GLN A CA 1
ATOM 768 C C . GLN A 1 98 ? 28.014 -9.315 -18.331 1.00 85.69 98 GLN A C 1
ATOM 770 O O . GLN A 1 98 ? 27.043 -8.652 -18.697 1.00 85.69 98 GLN A O 1
ATOM 775 N N . ARG A 1 99 ? 27.906 -10.276 -17.407 1.00 87.00 99 ARG A N 1
ATOM 776 C CA . ARG A 1 99 ? 26.643 -10.592 -16.734 1.00 87.00 99 ARG A CA 1
ATOM 777 C C . ARG A 1 99 ? 26.140 -9.424 -15.883 1.00 87.00 99 ARG A C 1
ATOM 779 O O . ARG A 1 99 ? 24.941 -9.164 -15.874 1.00 87.00 99 ARG A O 1
ATOM 786 N N . GLN A 1 100 ? 27.032 -8.719 -15.190 1.00 89.75 100 GLN A N 1
ATOM 787 C CA . GLN A 1 100 ? 26.672 -7.531 -14.419 1.00 89.75 100 GLN A CA 1
ATOM 788 C C . GLN A 1 100 ? 26.115 -6.427 -15.326 1.00 89.75 100 GLN A C 1
ATOM 790 O O . GLN A 1 100 ? 25.023 -5.935 -15.057 1.00 89.75 100 GLN A O 1
ATOM 795 N N . MET A 1 101 ? 26.804 -6.099 -16.423 1.00 89.69 101 MET A N 1
ATOM 796 C CA . MET A 1 101 ? 26.332 -5.100 -17.392 1.00 89.69 101 MET A CA 1
ATOM 797 C C . MET A 1 101 ? 24.969 -5.477 -17.981 1.00 89.69 101 MET A C 1
ATOM 799 O O . MET A 1 101 ? 24.088 -4.626 -18.099 1.00 89.69 101 MET A O 1
ATOM 803 N N . LEU A 1 102 ? 24.756 -6.763 -18.292 1.00 89.75 102 LEU A N 1
ATOM 804 C CA . LEU A 1 102 ? 23.444 -7.251 -18.711 1.00 89.75 102 LEU A CA 1
ATOM 805 C C . LEU A 1 102 ? 22.393 -6.998 -17.623 1.00 89.75 102 LEU A C 1
ATOM 807 O O . LEU A 1 102 ? 21.330 -6.472 -17.922 1.00 89.75 102 LEU A O 1
ATOM 811 N N . TYR A 1 103 ? 22.657 -7.346 -16.364 1.00 91.56 103 TYR A N 1
ATOM 812 C CA . TYR A 1 103 ? 21.688 -7.141 -15.283 1.00 91.56 103 TYR A CA 1
ATOM 813 C C . TYR A 1 103 ? 21.384 -5.671 -15.005 1.00 91.56 103 TYR A C 1
ATOM 815 O O . TYR A 1 103 ? 20.229 -5.351 -14.728 1.00 91.56 103 TYR A O 1
ATOM 823 N N . GLU A 1 104 ? 22.365 -4.781 -15.121 1.00 92.38 104 GLU A N 1
ATOM 824 C CA . GLU A 1 104 ? 22.151 -3.335 -15.025 1.00 92.38 104 GLU A CA 1
ATOM 825 C C . GLU A 1 104 ? 21.259 -2.833 -16.167 1.00 92.38 104 GLU A C 1
ATOM 827 O O . GLU A 1 104 ? 20.271 -2.138 -15.919 1.00 92.38 104 GLU A O 1
ATOM 832 N N . PHE A 1 105 ? 21.526 -3.274 -17.401 1.00 91.38 105 PHE A N 1
ATOM 833 C CA . PHE A 1 105 ? 20.673 -2.979 -18.551 1.00 91.38 105 PHE A CA 1
ATOM 834 C C . PHE A 1 105 ? 19.244 -3.505 -18.361 1.00 91.38 105 PHE A C 1
ATOM 836 O O . PHE A 1 105 ? 18.277 -2.797 -18.634 1.00 91.38 105 PHE A O 1
ATOM 843 N N . LEU A 1 106 ? 19.084 -4.730 -17.854 1.00 91.06 106 LEU A N 1
ATOM 844 C CA . LEU A 1 106 ? 17.770 -5.327 -17.611 1.00 91.06 106 LEU A CA 1
ATOM 845 C C . LEU A 1 106 ? 17.007 -4.632 -16.503 1.00 91.06 106 LEU A C 1
ATOM 847 O O . LEU A 1 106 ? 15.798 -4.433 -16.623 1.00 91.06 106 LEU A O 1
ATOM 851 N N . TYR A 1 107 ? 17.702 -4.251 -15.438 1.00 92.88 107 TYR A N 1
ATOM 852 C CA . TYR A 1 107 ? 17.102 -3.475 -14.376 1.00 92.88 107 TYR A CA 1
ATOM 853 C C . TYR A 1 107 ? 16.566 -2.152 -14.927 1.00 92.88 107 TYR A C 1
ATOM 855 O O . TYR A 1 107 ? 15.381 -1.881 -14.764 1.00 92.88 107 TYR A O 1
ATOM 863 N N . TRP A 1 108 ? 17.384 -1.393 -15.659 1.00 94.06 108 TRP A N 1
ATOM 864 C CA . TRP A 1 108 ? 16.957 -0.154 -16.312 1.00 94.06 108 TRP A CA 1
ATOM 865 C C . TRP A 1 108 ? 15.770 -0.377 -17.267 1.00 94.06 108 TRP A C 1
ATOM 867 O O . TRP A 1 108 ? 14.745 0.304 -17.184 1.00 94.06 108 TRP A O 1
ATOM 877 N N . LEU A 1 109 ? 15.851 -1.388 -18.134 1.00 92.56 109 LEU A N 1
ATOM 878 C CA . LEU A 1 109 ? 14.810 -1.690 -19.112 1.00 92.56 109 LEU A CA 1
ATOM 879 C C . LEU A 1 109 ? 13.466 -2.000 -18.439 1.00 92.56 109 LEU A C 1
ATOM 881 O O . LEU A 1 109 ? 12.428 -1.464 -18.826 1.00 92.56 109 LEU A O 1
ATOM 885 N N . PHE A 1 110 ? 13.453 -2.868 -17.431 1.00 92.12 110 PHE A N 1
ATOM 886 C CA . PHE A 1 110 ? 12.202 -3.275 -16.800 1.00 92.12 110 PHE A CA 1
ATOM 887 C C . PHE A 1 110 ? 11.709 -2.266 -15.758 1.00 92.12 110 PHE A C 1
ATOM 889 O O . PHE A 1 110 ? 10.523 -1.930 -15.762 1.00 92.12 110 PHE A O 1
ATOM 896 N N . ALA A 1 111 ? 12.589 -1.772 -14.885 1.00 91.31 111 ALA A N 1
ATOM 897 C CA . ALA A 1 111 ? 12.221 -0.886 -13.784 1.00 91.31 111 ALA A CA 1
ATOM 898 C C . ALA A 1 111 ? 11.929 0.547 -14.244 1.00 91.31 111 ALA A C 1
ATOM 900 O O . ALA A 1 111 ? 10.981 1.151 -13.742 1.00 91.31 111 ALA A O 1
ATOM 901 N N . ASP A 1 112 ? 12.682 1.073 -15.213 1.00 92.94 112 ASP A N 1
ATOM 902 C CA . ASP A 1 112 ? 12.524 2.459 -15.654 1.00 92.94 112 ASP A CA 1
ATOM 903 C C . ASP A 1 112 ? 11.713 2.558 -16.942 1.00 92.94 112 ASP A C 1
ATOM 905 O O . ASP A 1 112 ? 10.798 3.376 -17.007 1.00 92.94 112 ASP A O 1
ATOM 909 N N . VAL A 1 113 ? 11.966 1.720 -17.952 1.00 93.31 113 VAL A N 1
ATOM 910 C CA . VAL A 1 113 ? 11.251 1.827 -19.239 1.00 93.31 113 VAL A CA 1
ATOM 911 C C . VAL A 1 113 ? 9.887 1.136 -19.176 1.00 93.31 113 VAL A C 1
ATOM 913 O O . VAL A 1 113 ? 8.853 1.794 -19.303 1.00 93.31 113 VAL A O 1
ATOM 916 N N . VAL A 1 114 ? 9.845 -0.180 -18.945 1.00 93.69 114 VAL A N 1
ATOM 917 C CA . VAL A 1 114 ? 8.595 -0.963 -19.003 1.00 93.69 114 VAL A CA 1
ATOM 918 C C . VAL A 1 114 ? 7.596 -0.523 -17.935 1.00 93.69 114 VAL A C 1
ATOM 920 O O . VAL A 1 114 ? 6.428 -0.277 -18.247 1.00 93.69 114 VAL A O 1
ATOM 923 N N . VAL A 1 115 ? 8.028 -0.388 -16.679 1.00 93.00 115 VAL A N 1
ATOM 924 C CA . VAL A 1 115 ? 7.142 0.061 -15.596 1.00 93.00 115 VAL A CA 1
ATOM 925 C C . VAL A 1 115 ? 6.635 1.483 -15.846 1.00 93.00 115 VAL A C 1
ATOM 927 O O . VAL A 1 115 ? 5.447 1.737 -15.625 1.00 93.00 115 VAL A O 1
ATOM 930 N N . SER A 1 116 ? 7.465 2.400 -16.360 1.00 94.62 116 SER A N 1
ATOM 931 C CA . SER A 1 116 ? 6.997 3.750 -16.701 1.00 94.62 116 SER A CA 1
ATOM 932 C C . SER A 1 116 ? 5.992 3.735 -17.845 1.00 94.62 116 SER A C 1
ATOM 934 O O . SER A 1 116 ? 4.965 4.397 -17.727 1.00 94.62 116 SER A O 1
ATOM 936 N N . LEU A 1 117 ? 6.211 2.941 -18.900 1.00 94.31 117 LEU A N 1
ATOM 937 C CA . LEU A 1 117 ? 5.255 2.780 -20.004 1.00 94.31 117 LEU A CA 1
ATOM 938 C C . LEU A 1 117 ? 3.893 2.278 -19.520 1.00 94.31 117 LEU A C 1
ATOM 940 O O . LEU A 1 117 ? 2.850 2.781 -19.945 1.00 94.31 117 LEU A O 1
ATOM 944 N N . ILE A 1 118 ? 3.889 1.295 -18.616 1.00 94.00 118 ILE A N 1
ATOM 945 C CA . ILE A 1 118 ? 2.649 0.786 -18.027 1.00 94.00 118 ILE A CA 1
ATOM 946 C C . ILE A 1 118 ? 1.983 1.885 -17.194 1.00 94.00 118 ILE A C 1
ATOM 948 O O . ILE A 1 118 ? 0.792 2.131 -17.357 1.00 94.00 118 ILE A O 1
ATOM 952 N N . LYS A 1 119 ? 2.744 2.574 -16.338 1.00 93.56 119 LYS A N 1
ATOM 953 C CA . LYS A 1 119 ? 2.234 3.612 -15.431 1.00 93.56 119 LYS A CA 1
ATOM 954 C C . LYS A 1 119 ? 1.658 4.824 -16.169 1.00 93.56 119 LYS A C 1
ATOM 956 O O . LYS A 1 119 ? 0.668 5.396 -15.715 1.00 93.56 119 LYS A O 1
ATOM 961 N N . THR A 1 120 ? 2.255 5.232 -17.286 1.00 94.06 120 THR A N 1
ATOM 962 C CA . THR A 1 120 ? 1.805 6.398 -18.062 1.00 94.06 120 THR A CA 1
ATOM 963 C C . THR A 1 120 ? 0.536 6.116 -18.855 1.00 94.06 120 THR A C 1
ATOM 965 O O . THR A 1 120 ? -0.313 6.994 -18.954 1.00 94.06 120 THR A O 1
ATOM 968 N N . ASN A 1 121 ? 0.362 4.895 -19.365 1.00 93.50 121 ASN A N 1
ATOM 969 C CA . ASN A 1 121 ? -0.768 4.551 -20.234 1.00 93.50 121 ASN A CA 1
ATOM 970 C C . ASN A 1 121 ? -1.933 3.881 -19.492 1.00 93.50 121 ASN A C 1
ATOM 972 O O . ASN A 1 121 ? -3.094 4.034 -19.884 1.00 93.50 121 ASN A O 1
ATOM 976 N N . PHE A 1 122 ? -1.639 3.145 -18.419 1.00 94.88 122 PHE A N 1
ATOM 977 C CA . PHE A 1 122 ? -2.617 2.329 -17.714 1.00 94.88 122 PHE A CA 1
ATOM 978 C C . PHE A 1 122 ? -2.653 2.625 -16.217 1.00 94.88 122 PHE A C 1
ATOM 980 O O . PHE A 1 122 ? -1.639 2.805 -15.544 1.00 94.88 122 PHE A O 1
ATOM 987 N N . TYR A 1 123 ? -3.862 2.589 -15.673 1.00 92.62 123 TYR A N 1
ATOM 988 C CA . TYR A 1 123 ? -4.109 2.526 -14.249 1.00 92.62 123 TYR A CA 1
ATOM 989 C C . TYR A 1 123 ? -4.147 1.061 -13.807 1.00 92.62 123 TYR A C 1
ATOM 991 O O . TYR A 1 123 ? -5.034 0.306 -14.212 1.00 92.62 123 TYR A O 1
ATOM 999 N N . ALA A 1 124 ? -3.184 0.659 -12.978 1.00 91.56 124 ALA A N 1
ATOM 1000 C CA . ALA A 1 124 ? -3.126 -0.675 -12.393 1.00 91.56 124 ALA A CA 1
ATOM 1001 C C . ALA A 1 124 ? -3.833 -0.690 -11.030 1.00 91.56 124 ALA A C 1
ATOM 1003 O O . ALA A 1 124 ? -3.493 0.080 -10.129 1.00 91.56 124 ALA A O 1
ATOM 1004 N N . THR A 1 125 ? -4.803 -1.585 -10.863 1.00 88.00 125 THR A N 1
ATOM 1005 C CA . THR A 1 125 ? -5.516 -1.788 -9.598 1.00 88.00 125 THR A CA 1
ATOM 1006 C C . THR A 1 125 ? -5.611 -3.268 -9.265 1.00 88.00 125 THR A C 1
ATOM 1008 O O . THR A 1 125 ? -5.565 -4.121 -10.143 1.00 88.00 125 THR A O 1
ATOM 1011 N N . ASP A 1 126 ? -5.718 -3.582 -7.984 1.00 84.81 126 ASP A N 1
ATOM 1012 C CA . ASP A 1 126 ? -5.751 -4.943 -7.471 1.00 84.81 126 ASP A CA 1
ATOM 1013 C C . ASP A 1 126 ? -6.968 -5.137 -6.580 1.00 84.81 126 ASP A C 1
ATOM 1015 O O . ASP A 1 126 ? -7.460 -4.200 -5.951 1.00 84.81 126 ASP A O 1
ATOM 1019 N N . THR A 1 127 ? -7.441 -6.373 -6.514 1.00 75.06 127 THR A N 1
ATOM 1020 C CA . THR A 1 127 ? -8.635 -6.716 -5.747 1.00 75.06 127 THR A CA 1
ATOM 1021 C C . THR A 1 127 ? -8.418 -8.034 -5.017 1.00 75.06 127 THR A C 1
ATOM 1023 O O . THR A 1 127 ? -8.020 -9.032 -5.624 1.00 75.06 127 THR A O 1
ATOM 1026 N N . VAL A 1 128 ? -8.732 -8.049 -3.723 1.00 73.19 128 VAL A N 1
ATOM 1027 C CA . VAL A 1 128 ? -8.569 -9.225 -2.855 1.00 73.19 128 VAL A CA 1
ATOM 1028 C C . VAL A 1 128 ? -9.396 -10.442 -3.309 1.00 73.19 128 VAL A C 1
ATOM 1030 O O . VAL A 1 128 ? -8.824 -11.531 -3.318 1.00 73.19 128 VAL A O 1
ATOM 1033 N N . PRO A 1 129 ? -10.674 -10.314 -3.747 1.00 73.06 129 PRO A N 1
ATOM 1034 C CA . PRO A 1 129 ? -11.464 -11.471 -4.193 1.00 73.06 129 PRO A CA 1
ATOM 1035 C C . PRO A 1 129 ? -10.787 -12.269 -5.314 1.00 73.06 129 PRO A C 1
ATOM 1037 O O . PRO A 1 129 ? -10.792 -13.495 -5.313 1.00 73.06 129 PRO A O 1
ATOM 1040 N N . PHE A 1 130 ? -10.085 -11.576 -6.213 1.00 76.19 130 PHE A N 1
ATOM 1041 C CA . PHE A 1 130 ? -9.363 -12.183 -7.329 1.00 76.19 130 PHE A CA 1
ATOM 1042 C C . PHE A 1 130 ? -7.913 -12.549 -6.973 1.00 76.19 130 PHE A C 1
ATOM 1044 O O . PHE A 1 130 ? -7.024 -12.456 -7.819 1.00 76.19 130 PHE A O 1
ATOM 1051 N N . LYS A 1 131 ? -7.652 -12.940 -5.717 1.00 79.88 131 LYS A N 1
ATOM 1052 C CA . LYS A 1 131 ? -6.329 -13.368 -5.220 1.00 79.88 131 LYS A CA 1
ATOM 1053 C C . LYS A 1 131 ? -5.208 -12.375 -5.565 1.00 79.88 131 LYS A C 1
ATOM 1055 O O . LYS A 1 131 ? -4.124 -12.785 -5.971 1.00 79.88 131 LYS A O 1
ATOM 1060 N N . ASN A 1 132 ? -5.481 -11.074 -5.428 1.00 83.94 132 ASN A N 1
ATOM 1061 C CA . ASN A 1 132 ? -4.543 -9.984 -5.730 1.00 83.94 132 ASN A CA 1
ATOM 1062 C C . ASN A 1 132 ? -4.080 -9.913 -7.199 1.00 83.94 132 ASN A C 1
ATOM 1064 O O . ASN A 1 132 ? -3.006 -9.379 -7.493 1.00 83.94 132 ASN A O 1
ATOM 1068 N N . ARG A 1 133 ? -4.888 -10.423 -8.137 1.00 86.38 133 ARG A N 1
ATOM 1069 C CA . ARG A 1 133 ? -4.678 -10.197 -9.570 1.00 86.38 133 ARG A CA 1
ATOM 1070 C C . ARG A 1 133 ? -4.709 -8.701 -9.888 1.00 86.38 133 ARG A C 1
ATOM 1072 O O . ARG A 1 133 ? -5.547 -7.965 -9.363 1.00 86.38 133 ARG A O 1
ATOM 1079 N N . VAL A 1 134 ? -3.807 -8.283 -10.773 1.00 89.50 134 VAL A N 1
ATOM 1080 C CA . VAL A 1 134 ? -3.734 -6.911 -11.274 1.00 89.50 134 VAL A CA 1
ATOM 1081 C C . VAL A 1 134 ? -4.662 -6.745 -12.477 1.00 89.50 134 VAL A C 1
ATOM 1083 O O . VAL A 1 134 ? -4.574 -7.488 -13.458 1.00 89.50 134 VAL A O 1
ATOM 1086 N N . PHE A 1 135 ? -5.537 -5.750 -12.390 1.00 89.75 135 PHE A N 1
ATOM 1087 C CA . PHE A 1 135 ? -6.410 -5.273 -13.452 1.00 89.75 135 PHE A CA 1
ATOM 1088 C C . PHE A 1 135 ? -5.867 -3.962 -14.013 1.00 89.75 135 PHE A C 1
ATOM 1090 O O . PHE A 1 135 ? -5.468 -3.071 -13.258 1.00 89.75 135 PHE A O 1
ATOM 1097 N N . TYR A 1 136 ? -5.884 -3.839 -15.337 1.00 92.25 136 TYR A N 1
ATOM 1098 C CA . TYR A 1 136 ? -5.417 -2.656 -16.049 1.00 92.25 136 TYR A CA 1
ATOM 1099 C C . TYR A 1 136 ? -6.598 -1.911 -16.658 1.00 92.25 136 TYR A C 1
ATOM 1101 O O . TYR A 1 136 ? -7.432 -2.505 -17.336 1.00 92.25 136 TYR A O 1
ATOM 1109 N N . PHE A 1 137 ? -6.642 -0.602 -16.454 1.00 91.81 137 PHE A N 1
ATOM 1110 C CA . PHE A 1 137 ? -7.638 0.295 -17.032 1.00 91.81 137 PHE A CA 1
ATOM 1111 C C . PHE A 1 137 ? -6.939 1.408 -17.804 1.00 91.81 137 PHE A C 1
ATOM 1113 O O . PHE A 1 137 ? -5.838 1.807 -17.436 1.00 91.81 137 PHE A O 1
ATOM 1120 N N . ARG A 1 138 ? -7.566 1.968 -18.845 1.00 92.56 138 ARG A N 1
ATOM 1121 C CA . ARG A 1 138 ? -7.101 3.269 -19.356 1.00 92.56 138 ARG A CA 1
ATOM 1122 C C . ARG A 1 138 ? -7.364 4.344 -18.309 1.00 92.56 138 ARG A C 1
ATOM 1124 O O . ARG A 1 138 ? -8.391 4.299 -17.629 1.00 92.56 138 ARG A O 1
ATOM 1131 N N . HIS A 1 139 ? -6.474 5.329 -18.222 1.00 91.50 139 HIS A N 1
ATOM 1132 C CA . HIS A 1 139 ? -6.609 6.430 -17.261 1.00 91.50 139 HIS A CA 1
ATOM 1133 C C . HIS A 1 139 ? -7.928 7.189 -17.411 1.00 91.50 139 HIS A C 1
ATOM 1135 O O . HIS A 1 139 ? -8.598 7.452 -16.416 1.00 91.50 139 HIS A O 1
ATOM 1141 N N . GLU A 1 140 ? -8.358 7.468 -18.642 1.00 90.81 140 GLU A N 1
ATOM 1142 C CA . GLU A 1 140 ? -9.633 8.147 -18.904 1.00 90.81 140 GLU A CA 1
ATOM 1143 C C . GLU A 1 140 ? -10.837 7.331 -18.426 1.00 90.81 140 GLU A C 1
ATOM 1145 O O . GLU A 1 140 ? -11.711 7.846 -17.728 1.00 90.81 140 GLU A O 1
ATOM 1150 N N . THR A 1 141 ? -10.865 6.040 -18.767 1.00 89.56 141 THR A N 1
ATOM 1151 C CA . THR A 1 141 ? -11.923 5.115 -18.352 1.00 89.56 141 THR A CA 1
ATOM 1152 C C . THR A 1 141 ? -11.993 5.032 -16.833 1.00 89.56 141 THR A C 1
ATOM 1154 O O . THR A 1 141 ? -13.068 5.179 -16.253 1.00 89.56 141 THR A O 1
ATOM 1157 N N . TRP A 1 142 ? -10.840 4.871 -16.178 1.00 89.44 142 TRP A N 1
ATOM 1158 C CA . TRP A 1 142 ? -10.761 4.822 -14.724 1.00 89.44 142 TRP A CA 1
ATOM 1159 C C . TRP A 1 142 ? -11.203 6.136 -14.069 1.00 89.44 142 TRP A C 1
ATOM 1161 O O . TRP A 1 142 ? -11.915 6.113 -13.068 1.00 89.44 142 TRP A O 1
ATOM 1171 N N . SER A 1 143 ? -10.847 7.283 -14.651 1.00 89.38 143 SER A N 1
ATOM 1172 C CA . SER A 1 143 ? -11.277 8.599 -14.169 1.00 89.38 143 SER A CA 1
ATOM 1173 C C . SER A 1 143 ? -12.802 8.746 -14.201 1.00 89.38 143 SER A C 1
ATOM 1175 O O . SER A 1 143 ? -13.402 9.128 -13.195 1.00 89.38 143 SER A O 1
ATOM 1177 N N . ARG A 1 144 ? -13.453 8.346 -15.304 1.00 88.06 144 ARG A N 1
ATOM 1178 C CA . ARG A 1 144 ? -14.924 8.362 -15.427 1.00 88.06 144 ARG A CA 1
ATOM 1179 C C . ARG A 1 144 ? -15.596 7.448 -14.399 1.00 88.06 144 ARG A C 1
ATOM 1181 O O . ARG A 1 144 ? -16.558 7.854 -13.749 1.00 88.06 144 ARG A O 1
ATOM 1188 N N . ILE A 1 145 ? -15.059 6.240 -14.207 1.00 85.50 145 ILE A N 1
ATOM 1189 C CA . ILE A 1 145 ? -15.543 5.294 -13.188 1.00 85.50 145 ILE A CA 1
ATOM 1190 C C . ILE A 1 145 ? -15.417 5.911 -11.789 1.00 85.50 145 ILE A C 1
ATOM 1192 O O . ILE A 1 145 ? -16.373 5.902 -11.015 1.00 85.50 145 ILE A O 1
ATOM 1196 N N . ASN A 1 146 ? -14.259 6.492 -11.474 1.00 86.50 146 ASN A N 1
ATOM 1197 C CA . ASN A 1 146 ? -13.994 7.115 -10.182 1.00 86.50 146 ASN A CA 1
ATOM 1198 C C . ASN A 1 146 ? -14.952 8.287 -9.910 1.00 86.50 146 ASN A C 1
ATOM 1200 O O . ASN A 1 146 ? -15.516 8.365 -8.825 1.00 86.50 146 ASN A O 1
ATOM 1204 N N . GLN A 1 147 ? -15.201 9.155 -10.893 1.00 86.31 147 GLN A N 1
ATOM 1205 C CA . GLN A 1 147 ? -16.156 10.263 -10.766 1.00 86.31 147 GLN A CA 1
ATOM 1206 C C . GLN A 1 147 ? -17.584 9.769 -10.497 1.00 86.31 147 GLN A C 1
ATOM 1208 O O . GLN A 1 147 ? -18.249 10.264 -9.583 1.00 86.31 147 GLN A O 1
ATOM 1213 N N . SER A 1 148 ? -18.038 8.757 -11.244 1.00 85.19 148 SER A N 1
ATOM 1214 C CA . SER A 1 148 ? -19.360 8.156 -11.046 1.00 85.19 148 SER A CA 1
ATOM 1215 C C . SER A 1 148 ? -19.498 7.573 -9.634 1.00 85.19 148 SER A C 1
ATOM 1217 O O . SER A 1 148 ? -20.412 7.943 -8.894 1.00 85.19 148 SER A O 1
ATOM 1219 N N . LEU A 1 149 ? -18.535 6.756 -9.202 1.00 84.12 149 LEU A N 1
ATOM 1220 C CA . LEU A 1 149 ? -18.534 6.142 -7.872 1.00 84.12 149 LEU A CA 1
ATOM 1221 C C . LEU A 1 149 ? -18.443 7.178 -6.747 1.00 84.12 149 LEU A C 1
ATOM 1223 O O . LEU A 1 149 ? -19.148 7.061 -5.746 1.00 84.12 149 LEU A O 1
ATOM 1227 N N . GLN A 1 150 ? -17.621 8.217 -6.905 1.00 83.69 150 GLN A N 1
ATOM 1228 C CA . GLN A 1 150 ? -17.534 9.304 -5.930 1.00 83.69 150 GLN A CA 1
ATOM 1229 C C . GLN A 1 150 ? -18.879 9.997 -5.732 1.00 83.69 150 GLN A C 1
ATOM 1231 O O . GLN A 1 150 ? -19.219 10.320 -4.597 1.00 83.69 150 GLN A O 1
ATOM 1236 N N . SER A 1 151 ? -19.659 10.202 -6.797 1.00 83.81 151 SER A N 1
ATOM 1237 C CA . SER A 1 151 ? -20.990 10.807 -6.671 1.00 83.81 151 SER A CA 1
ATOM 1238 C C . SER A 1 151 ? -21.938 9.948 -5.823 1.00 83.81 151 SER A C 1
ATOM 1240 O O . SER A 1 151 ? -22.678 10.480 -4.999 1.00 83.81 151 SER A O 1
ATOM 1242 N N . VAL A 1 152 ? -21.855 8.620 -5.951 1.00 84.19 152 VAL A N 1
ATOM 1243 C CA . VAL A 1 152 ? -22.643 7.666 -5.158 1.00 84.19 152 VAL A CA 1
ATOM 1244 C C . VAL A 1 152 ? -22.208 7.690 -3.693 1.00 84.19 152 VAL A C 1
ATOM 1246 O O . VAL A 1 152 ? -23.047 7.818 -2.803 1.00 84.19 152 VAL A O 1
ATOM 1249 N N . PHE A 1 153 ? -20.901 7.636 -3.425 1.00 84.50 153 PHE A N 1
ATOM 1250 C CA . PHE A 1 153 ? -20.379 7.689 -2.056 1.00 84.50 153 PHE A CA 1
ATOM 1251 C C . PHE A 1 153 ? -20.675 9.019 -1.359 1.00 84.50 153 PHE A C 1
ATOM 1253 O O . PHE A 1 153 ? -21.021 9.019 -0.181 1.00 84.50 153 PHE A O 1
ATOM 1260 N N . LYS A 1 154 ? -20.603 10.141 -2.084 1.00 84.81 154 LYS A N 1
ATOM 1261 C CA . LYS A 1 154 ? -20.967 11.467 -1.564 1.00 84.81 154 LYS A CA 1
ATOM 1262 C C . LYS A 1 154 ? -22.441 11.585 -1.184 1.00 84.81 154 LYS A C 1
ATOM 1264 O O . LYS A 1 154 ? -22.754 12.364 -0.301 1.00 84.81 154 LYS A O 1
ATOM 1269 N N . ARG A 1 155 ? -23.336 10.851 -1.850 1.00 83.56 155 ARG A N 1
ATOM 1270 C CA . ARG A 1 155 ? -24.772 10.868 -1.531 1.00 83.56 155 ARG A CA 1
ATOM 1271 C C . ARG A 1 155 ? -25.125 9.937 -0.375 1.00 83.56 155 ARG A C 1
ATOM 1273 O O . ARG A 1 155 ? -25.989 10.276 0.421 1.00 83.56 155 ARG A O 1
ATOM 1280 N N . ASN A 1 156 ? -24.471 8.777 -0.301 1.00 81.81 156 ASN A N 1
ATOM 1281 C CA . ASN A 1 156 ? -24.922 7.687 0.566 1.00 81.81 156 ASN A CA 1
ATOM 1282 C C . ASN A 1 156 ? -24.070 7.480 1.826 1.00 81.81 156 ASN A C 1
ATOM 1284 O O . ASN A 1 156 ? -24.600 6.991 2.816 1.00 81.81 156 ASN A O 1
ATOM 1288 N N . LEU A 1 157 ? -22.767 7.793 1.795 1.00 82.56 157 LEU A N 1
ATOM 1289 C CA . LEU A 1 157 ? -21.837 7.475 2.894 1.00 82.56 157 LEU A CA 1
ATOM 1290 C C . LEU A 1 157 ? -21.147 8.696 3.505 1.00 82.56 157 LEU A C 1
ATOM 1292 O O . LEU A 1 157 ? -20.770 8.664 4.673 1.00 82.56 157 LEU A O 1
ATOM 1296 N N . LEU A 1 158 ? -20.920 9.752 2.725 1.00 85.62 158 LEU A N 1
ATOM 1297 C CA . LEU A 1 158 ? -20.160 10.919 3.167 1.00 85.62 158 LEU A CA 1
ATOM 1298 C C . LEU A 1 158 ? -21.076 12.124 3.356 1.00 85.62 158 LEU A C 1
ATOM 1300 O O . LEU A 1 158 ? -22.008 12.326 2.585 1.00 85.62 158 LEU A O 1
ATOM 1304 N N . LYS A 1 159 ? -20.761 12.962 4.346 1.00 85.44 159 LYS A N 1
ATOM 1305 C CA . LYS A 1 159 ? -21.374 14.283 4.511 1.00 85.44 159 LYS A CA 1
ATOM 1306 C C . LYS A 1 159 ? -20.396 15.353 4.019 1.00 85.44 159 LYS A C 1
ATOM 1308 O O . LYS A 1 159 ? -19.217 15.279 4.376 1.00 85.44 159 LYS A O 1
ATOM 1313 N N . PRO A 1 160 ? -20.834 16.313 3.187 1.00 86.06 160 PRO A N 1
ATOM 1314 C CA . PRO A 1 160 ? -19.987 17.436 2.816 1.00 86.06 160 PRO A CA 1
ATOM 1315 C C . PRO A 1 160 ? -19.670 18.274 4.060 1.00 86.06 160 PRO A C 1
ATOM 1317 O O . PRO A 1 160 ? -20.528 18.467 4.918 1.00 86.06 160 PRO A O 1
ATOM 1320 N N . ILE A 1 161 ? -18.430 18.748 4.149 1.00 86.62 161 ILE A N 1
ATOM 1321 C CA . ILE A 1 161 ? -17.963 19.652 5.202 1.00 86.62 161 ILE A CA 1
ATOM 1322 C C . ILE A 1 161 ? -17.447 20.910 4.514 1.00 86.62 161 ILE A C 1
ATOM 1324 O O . ILE A 1 161 ? -16.775 20.824 3.484 1.00 86.62 161 ILE A O 1
ATOM 1328 N N . GLU A 1 162 ? -17.775 22.070 5.071 1.00 88.06 162 GLU A N 1
ATOM 1329 C CA . GLU A 1 162 ? -17.331 23.353 4.541 1.00 88.06 162 GLU A CA 1
ATOM 1330 C C . GLU A 1 162 ? -15.835 23.571 4.789 1.00 88.06 162 GLU A C 1
ATOM 1332 O O . GLU A 1 162 ? -15.319 23.335 5.882 1.00 88.06 162 GLU A O 1
ATOM 1337 N N . MET A 1 163 ? -15.132 24.065 3.769 1.00 85.25 163 MET A N 1
ATOM 1338 C CA . MET A 1 163 ? -13.688 24.303 3.842 1.00 85.25 163 MET A CA 1
ATOM 1339 C C . MET A 1 163 ? -13.273 25.280 4.958 1.00 85.25 163 MET A C 1
ATOM 1341 O O . MET A 1 163 ? -12.299 24.973 5.641 1.00 85.25 163 MET A O 1
ATOM 1345 N N . PRO A 1 164 ? -13.995 26.387 5.234 1.00 84.88 164 PRO A N 1
ATOM 1346 C CA . PRO A 1 164 ? -13.650 27.281 6.341 1.00 84.88 164 PRO A CA 1
ATOM 1347 C C . PRO A 1 164 ? -13.644 26.590 7.709 1.00 84.88 164 PRO A C 1
ATOM 1349 O O . PRO A 1 164 ? -12.766 26.865 8.525 1.00 84.88 164 PRO A O 1
ATOM 1352 N N . LEU A 1 165 ? -14.571 25.652 7.943 1.00 84.69 165 LEU A N 1
ATOM 1353 C CA . LEU A 1 165 ? -14.625 24.863 9.177 1.00 84.69 165 LEU A CA 1
ATOM 1354 C C . LEU A 1 165 ? -13.418 23.923 9.298 1.00 84.69 165 LEU A C 1
ATOM 1356 O O . LEU A 1 165 ? -12.874 23.728 10.382 1.00 84.69 165 LEU A O 1
ATOM 1360 N N . VAL A 1 166 ? -12.976 23.344 8.180 1.00 84.50 166 VAL A N 1
ATOM 1361 C CA . VAL A 1 166 ? -11.778 22.494 8.146 1.00 84.50 166 VAL A CA 1
ATOM 1362 C C . VAL A 1 166 ? -10.530 23.320 8.445 1.00 84.50 166 VAL A C 1
ATOM 1364 O O . VAL A 1 166 ? -9.695 22.904 9.247 1.00 84.50 166 VAL A O 1
ATOM 1367 N N . THR A 1 167 ? -10.407 24.496 7.833 1.00 83.19 167 THR A N 1
ATOM 1368 C CA . THR A 1 167 ? -9.259 25.382 8.043 1.00 83.19 167 THR A CA 1
ATOM 1369 C C . THR A 1 167 ? -9.216 25.887 9.480 1.00 83.19 167 THR A C 1
ATOM 1371 O O . THR A 1 167 ? -8.161 25.809 10.103 1.00 83.19 167 THR A O 1
ATOM 1374 N N . SER A 1 168 ? -10.346 26.303 10.060 1.00 82.94 168 SER A N 1
ATOM 1375 C CA . SER A 1 168 ? -10.396 26.734 11.463 1.00 82.94 168 SER A CA 1
ATOM 1376 C C . SER A 1 168 ? -10.082 25.595 12.439 1.00 82.94 168 SER A C 1
ATOM 1378 O O . SER A 1 168 ? -9.331 25.801 13.392 1.00 82.94 168 SER A O 1
ATOM 1380 N N . ALA A 1 169 ? -10.549 24.372 12.169 1.00 84.00 169 ALA A N 1
ATOM 1381 C CA . ALA A 1 169 ? -10.224 23.199 12.980 1.00 84.00 169 ALA A CA 1
ATOM 1382 C C . ALA A 1 169 ? -8.737 22.805 12.904 1.00 84.00 169 ALA A C 1
ATOM 1384 O O . ALA A 1 169 ? -8.196 22.282 13.878 1.00 84.00 169 ALA A O 1
ATOM 1385 N N . LEU A 1 170 ? -8.074 23.035 11.764 1.00 81.81 170 LEU A N 1
ATOM 1386 C CA . LEU A 1 170 ? -6.663 22.683 11.559 1.00 81.81 170 LEU A CA 1
ATOM 1387 C C . LEU A 1 170 ? -5.677 23.797 11.932 1.00 81.81 170 LEU A C 1
ATOM 1389 O O . LEU A 1 170 ? -4.507 23.495 12.158 1.00 81.81 170 LEU A O 1
ATOM 1393 N N . ALA A 1 171 ? -6.119 25.052 11.967 1.00 76.81 171 ALA A N 1
ATOM 1394 C CA . ALA A 1 171 ? -5.262 26.213 12.193 1.00 76.81 171 ALA A CA 1
ATOM 1395 C C . ALA A 1 171 ? -5.516 26.942 13.522 1.00 76.81 171 ALA A C 1
ATOM 1397 O O . ALA A 1 171 ? -4.657 27.702 13.962 1.00 76.81 171 ALA A O 1
ATOM 1398 N N . GLY A 1 172 ? -6.681 26.749 14.145 1.00 71.75 172 GLY A N 1
ATOM 1399 C CA . GLY A 1 172 ? -7.027 27.375 15.422 1.00 71.75 172 GLY A CA 1
ATOM 1400 C C . GLY A 1 172 ? -6.416 26.658 16.628 1.00 71.75 172 GLY A C 1
ATOM 1401 O O . GLY A 1 172 ? -5.760 25.629 16.495 1.00 71.75 172 GLY A O 1
ATOM 1402 N N . GLU A 1 173 ? -6.702 27.143 17.836 1.00 70.19 173 GLU A N 1
ATOM 1403 C CA . GLU A 1 173 ? -6.187 26.585 19.104 1.00 70.19 173 GLU A CA 1
ATOM 1404 C C . GLU A 1 173 ? -6.500 25.090 19.298 1.00 70.19 173 GLU A C 1
ATOM 1406 O O . GLU A 1 173 ? -5.775 24.366 19.978 1.00 70.19 173 GLU A O 1
ATOM 1411 N N . SER A 1 174 ? -7.555 24.598 18.644 1.00 73.69 174 SER A N 1
ATOM 1412 C CA . SER A 1 174 ? -7.982 23.196 18.676 1.00 73.69 174 SER A CA 1
ATOM 1413 C C . SER A 1 174 ? -7.283 22.294 17.649 1.00 73.69 174 SER A C 1
ATOM 1415 O O . SER A 1 174 ? -7.691 21.142 17.494 1.00 73.69 174 SER A O 1
ATOM 1417 N N . PHE A 1 175 ? -6.213 22.748 16.984 1.00 73.12 175 PHE A N 1
ATOM 1418 C CA . PHE A 1 175 ? -5.493 21.944 15.983 1.00 73.12 175 PHE A CA 1
ATOM 1419 C C . PHE A 1 175 ? -5.010 20.585 16.530 1.00 73.12 175 PHE A C 1
ATOM 1421 O O . PHE A 1 175 ? -4.935 19.603 15.790 1.00 73.12 175 PHE A O 1
ATOM 1428 N N . HIS A 1 176 ? -4.725 20.504 17.835 1.00 73.69 176 HIS A N 1
ATOM 1429 C CA . HIS A 1 176 ? -4.318 19.279 18.532 1.00 73.69 176 HIS A CA 1
ATOM 1430 C C . HIS A 1 176 ? -5.448 18.238 18.645 1.00 73.69 176 HIS A C 1
ATOM 1432 O O . HIS A 1 176 ? -5.175 17.044 18.751 1.00 73.69 176 HIS A O 1
ATOM 1438 N N . LYS A 1 177 ? -6.716 18.667 18.579 1.00 75.19 177 LYS A N 1
ATOM 1439 C CA . LYS A 1 177 ? -7.898 17.786 18.570 1.00 75.19 177 LYS A CA 1
ATOM 1440 C C . LYS A 1 177 ? -8.202 17.243 17.172 1.00 75.19 177 LYS A C 1
ATOM 1442 O O . LYS A 1 177 ? -8.912 16.249 17.033 1.00 75.19 177 LYS A O 1
ATOM 1447 N N . ALA A 1 178 ? -7.669 17.872 16.125 1.00 78.56 178 ALA A N 1
ATOM 1448 C CA . ALA A 1 178 ? -7.934 17.485 14.750 1.00 78.56 178 ALA A CA 1
ATOM 1449 C C . ALA A 1 178 ? -6.987 16.366 14.279 1.00 78.56 178 ALA A C 1
ATOM 1451 O O . ALA A 1 178 ? -5.776 16.551 14.127 1.00 78.56 178 ALA A O 1
ATOM 1452 N N . LEU A 1 179 ? -7.551 15.202 13.934 1.00 78.75 179 LEU A N 1
ATOM 1453 C CA . LEU A 1 179 ? -6.808 14.091 13.315 1.00 78.75 179 LEU A CA 1
ATOM 1454 C C . LEU A 1 179 ? -6.324 14.423 11.892 1.00 78.75 179 LEU A C 1
ATOM 1456 O O . LEU A 1 179 ? -5.315 13.882 11.430 1.00 78.75 179 LEU A O 1
ATOM 1460 N N . GLY A 1 180 ? -6.933 15.410 11.234 1.00 81.50 180 GLY A N 1
ATOM 1461 C CA . GLY A 1 180 ? -6.597 15.864 9.881 1.00 81.50 180 GLY A CA 1
ATOM 1462 C C . GLY A 1 180 ? -7.399 15.133 8.805 1.00 81.50 180 GLY A C 1
ATOM 1463 O O . GLY A 1 180 ? -8.465 14.590 9.080 1.00 81.50 180 GLY A O 1
ATOM 1464 N N . PHE A 1 181 ? -6.887 15.118 7.575 1.00 84.00 181 PHE A N 1
ATOM 1465 C CA . PHE A 1 181 ? -7.552 14.499 6.426 1.00 84.00 181 PHE A CA 1
ATOM 1466 C C . PHE A 1 181 ? -6.706 13.378 5.818 1.00 84.00 181 PHE A C 1
ATOM 1468 O O . PHE A 1 181 ? -5.489 13.304 5.998 1.00 84.00 181 PHE A O 1
ATOM 1475 N N . SER A 1 182 ? -7.365 12.499 5.068 1.00 85.44 182 SER A N 1
ATOM 1476 C CA . SER A 1 182 ? -6.718 11.421 4.326 1.00 85.44 182 SER A CA 1
ATOM 1477 C C . SER A 1 182 ? -7.229 11.367 2.892 1.00 85.44 182 SER A C 1
ATOM 1479 O O . SER A 1 182 ? -8.272 11.925 2.559 1.00 85.44 182 SER A O 1
ATOM 1481 N N . THR A 1 183 ? -6.467 10.701 2.027 1.00 86.50 183 THR A N 1
ATOM 1482 C CA . THR A 1 183 ? -6.890 10.466 0.642 1.00 86.50 183 THR A CA 1
ATOM 1483 C C . THR A 1 183 ? -7.683 9.176 0.548 1.00 86.50 183 THR A C 1
ATOM 1485 O O . THR A 1 183 ? -7.388 8.198 1.241 1.00 86.50 183 THR A O 1
ATOM 1488 N N . THR A 1 184 ? -8.677 9.166 -0.332 1.00 87.12 184 THR A N 1
ATOM 1489 C CA . THR A 1 184 ? -9.488 7.988 -0.615 1.00 87.12 184 THR A CA 1
ATOM 1490 C C . THR A 1 184 ? -8.919 7.229 -1.813 1.00 87.12 184 THR A C 1
ATOM 1492 O O . THR A 1 184 ? -8.462 7.808 -2.798 1.00 87.12 184 THR A O 1
ATOM 1495 N N . ARG A 1 185 ? -8.932 5.900 -1.725 1.00 86.25 185 ARG A N 1
ATOM 1496 C CA . ARG A 1 185 ? -8.617 4.972 -2.812 1.00 86.25 185 ARG A CA 1
ATOM 1497 C C . ARG A 1 185 ? -9.843 4.110 -3.070 1.00 86.25 185 ARG A C 1
ATOM 1499 O O . ARG A 1 185 ? -10.382 3.524 -2.134 1.00 86.25 185 ARG A O 1
ATOM 1506 N N . LEU A 1 186 ? -10.259 4.005 -4.328 1.00 84.69 186 LEU A N 1
ATOM 1507 C CA . LEU A 1 186 ? -11.329 3.097 -4.730 1.00 84.69 186 LEU A CA 1
ATOM 1508 C C . LEU A 1 186 ? -10.744 1.771 -5.211 1.00 84.69 186 LEU A C 1
ATOM 1510 O O . LEU A 1 186 ? -9.809 1.748 -6.011 1.00 84.69 186 LEU A O 1
ATOM 1514 N N . ILE A 1 187 ? -11.307 0.672 -4.720 1.00 83.00 187 ILE A N 1
ATOM 1515 C CA . ILE A 1 187 ? -10.956 -0.689 -5.122 1.00 83.00 187 ILE A CA 1
ATOM 1516 C C . ILE A 1 187 ? -12.194 -1.352 -5.729 1.00 83.00 187 ILE A C 1
ATOM 1518 O O . ILE A 1 187 ? -13.209 -1.438 -5.034 1.00 83.00 187 ILE A O 1
ATOM 1522 N N . PRO A 1 188 ? -12.146 -1.833 -6.983 1.00 77.94 188 PRO A N 1
ATOM 1523 C CA . PRO A 1 188 ? -13.261 -2.561 -7.581 1.00 77.94 188 PRO A CA 1
ATOM 1524 C C . PRO A 1 188 ? -13.625 -3.819 -6.782 1.00 77.94 188 PRO A C 1
ATOM 1526 O O . PRO A 1 188 ? -12.767 -4.481 -6.196 1.00 77.94 188 PRO A O 1
ATOM 1529 N N . LYS A 1 189 ? -14.908 -4.166 -6.763 1.00 74.75 189 LYS A N 1
ATOM 1530 C CA . LYS A 1 189 ? -15.435 -5.427 -6.232 1.00 74.75 189 LYS A CA 1
ATOM 1531 C C . LYS A 1 189 ? -16.411 -6.023 -7.245 1.00 74.75 189 LYS A C 1
ATOM 1533 O O . LYS A 1 189 ? -16.904 -5.314 -8.113 1.00 74.75 189 LYS A O 1
ATOM 1538 N N . GLU A 1 190 ? -16.738 -7.302 -7.083 1.00 64.38 190 GLU A N 1
ATOM 1539 C CA . GLU A 1 190 ? -17.762 -7.979 -7.897 1.00 64.38 190 GLU A CA 1
ATOM 1540 C C . GLU A 1 190 ? -19.121 -7.259 -7.847 1.00 64.38 190 GLU A C 1
ATOM 1542 O O . GLU A 1 190 ? -19.838 -7.209 -8.841 1.00 64.38 190 GLU A O 1
ATOM 1547 N N . SER A 1 191 ? -19.450 -6.648 -6.704 1.00 63.44 191 SER A N 1
ATOM 1548 C CA . SER A 1 191 ? -20.692 -5.907 -6.474 1.00 63.44 191 SER A CA 1
ATOM 1549 C C . SER A 1 191 ? -20.441 -4.470 -5.992 1.00 63.44 191 SER A C 1
ATOM 1551 O O . SER A 1 191 ? -21.010 -4.033 -4.991 1.00 63.44 191 SER A O 1
ATOM 1553 N N . GLY A 1 192 ? -19.543 -3.734 -6.650 1.00 74.06 192 GLY A N 1
ATOM 1554 C CA . GLY A 1 192 ? -19.417 -2.283 -6.471 1.00 74.06 192 GLY A CA 1
ATOM 1555 C C . GLY A 1 192 ? -17.972 -1.823 -6.455 1.00 74.06 192 GLY A C 1
ATOM 1556 O O . GLY A 1 192 ? -17.105 -2.353 -7.146 1.00 74.06 192 GLY A O 1
ATOM 1557 N N . ALA A 1 193 ? -17.701 -0.852 -5.595 1.00 79.31 193 ALA A N 1
ATOM 1558 C CA . ALA A 1 193 ? -16.350 -0.492 -5.212 1.00 79.31 193 ALA A CA 1
ATOM 1559 C C . ALA A 1 193 ? -16.263 -0.399 -3.692 1.00 79.31 193 ALA A C 1
ATOM 1561 O O . ALA A 1 193 ? -17.244 -0.112 -3.010 1.00 79.31 193 ALA A O 1
ATOM 1562 N N . ARG A 1 194 ? -15.072 -0.638 -3.153 1.00 82.50 194 ARG A N 1
ATOM 1563 C CA . ARG A 1 194 ? -14.740 -0.342 -1.765 1.00 82.50 194 ARG A CA 1
ATOM 1564 C C . ARG A 1 194 ? -13.921 0.933 -1.729 1.00 82.50 194 ARG A C 1
ATOM 1566 O O . ARG A 1 194 ? -12.850 0.992 -2.331 1.00 82.50 194 ARG A O 1
ATOM 1573 N N . MET A 1 195 ? -14.408 1.921 -0.991 1.00 86.44 195 MET A N 1
ATOM 1574 C CA . MET A 1 195 ? -13.609 3.082 -0.635 1.00 86.44 195 MET A CA 1
ATOM 1575 C C . MET A 1 195 ? -12.708 2.731 0.550 1.00 86.44 195 MET A C 1
ATOM 1577 O O . MET A 1 195 ? -13.155 2.152 1.537 1.00 86.44 195 MET A O 1
ATOM 1581 N N . ILE A 1 196 ? -11.423 3.053 0.437 1.00 87.31 196 ILE A N 1
ATOM 1582 C CA . ILE A 1 196 ? -10.426 2.877 1.492 1.00 87.31 196 ILE A CA 1
ATOM 1583 C C . ILE A 1 196 ? -9.775 4.226 1.763 1.00 87.31 196 ILE A C 1
ATOM 1585 O O . ILE A 1 196 ? -9.325 4.898 0.838 1.00 87.31 196 ILE A O 1
ATOM 1589 N N . MET A 1 197 ? -9.699 4.608 3.032 1.00 87.88 197 MET A N 1
ATOM 1590 C CA . MET A 1 197 ? -8.994 5.809 3.468 1.00 87.88 197 MET A CA 1
ATOM 1591 C C . MET A 1 197 ? -7.534 5.471 3.773 1.00 87.88 197 MET A C 1
ATOM 1593 O O . MET A 1 197 ? -7.244 4.548 4.534 1.00 87.88 197 MET A O 1
ATOM 1597 N N . ASN A 1 198 ? -6.594 6.207 3.182 1.00 88.50 198 ASN A N 1
ATOM 1598 C CA . ASN A 1 198 ? -5.173 6.008 3.444 1.00 88.50 198 ASN A CA 1
ATOM 1599 C C . ASN A 1 198 ? -4.724 6.815 4.671 1.00 88.50 198 ASN A C 1
ATOM 1601 O O . ASN A 1 198 ? -4.168 7.905 4.543 1.00 88.50 198 ASN A O 1
ATOM 1605 N N . LEU A 1 199 ? -4.954 6.251 5.859 1.00 87.12 199 LEU A N 1
ATOM 1606 C CA . LEU A 1 199 ? -4.608 6.854 7.155 1.00 87.12 199 LEU A CA 1
ATOM 1607 C C . LEU A 1 199 ? -3.111 6.759 7.511 1.00 87.12 199 LEU A C 1
ATOM 1609 O O . LEU A 1 199 ? -2.649 7.406 8.452 1.00 87.12 199 LEU A O 1
ATOM 1613 N N . GLY A 1 200 ? -2.340 5.964 6.761 1.00 84.44 200 GLY A N 1
ATOM 1614 C CA . GLY A 1 200 ? -0.883 5.863 6.903 1.00 84.44 200 GLY A CA 1
ATOM 1615 C C . GLY A 1 200 ? -0.122 6.949 6.138 1.00 84.44 200 GLY A C 1
ATOM 1616 O O . GLY A 1 200 ? 1.066 7.168 6.381 1.00 84.44 200 GLY A O 1
ATOM 1617 N N . ARG A 1 201 ? -0.791 7.647 5.213 1.00 83.69 201 ARG A N 1
ATOM 1618 C CA . ARG A 1 201 ? -0.183 8.734 4.447 1.00 83.69 201 ARG A CA 1
ATOM 1619 C C . ARG A 1 201 ? 0.026 9.952 5.337 1.00 83.69 201 ARG A C 1
ATOM 1621 O O . ARG A 1 201 ? -0.870 10.380 6.057 1.00 83.69 201 ARG A O 1
ATOM 1628 N N . LYS A 1 202 ? 1.214 10.534 5.233 1.00 84.06 202 LYS A N 1
ATOM 1629 C CA . LYS A 1 202 ? 1.564 11.786 5.899 1.00 84.06 202 LYS A CA 1
ATOM 1630 C C . LYS A 1 202 ? 1.136 12.971 5.017 1.00 84.06 202 LYS A C 1
ATOM 1632 O O . LYS A 1 202 ? 1.370 12.904 3.804 1.00 84.06 202 LYS A O 1
ATOM 1637 N N . PRO A 1 203 ? 0.512 14.021 5.578 1.00 79.62 203 PRO A N 1
ATOM 1638 C CA . PRO A 1 203 ? 0.081 15.180 4.801 1.00 79.62 203 PRO A CA 1
ATOM 1639 C C . PRO A 1 203 ? 1.294 15.926 4.236 1.00 79.62 203 PRO A C 1
ATOM 1641 O O . PRO A 1 203 ? 2.304 16.094 4.922 1.00 79.62 203 PRO A O 1
ATOM 1644 N N . LYS A 1 204 ? 1.207 16.364 2.975 1.00 83.31 204 LYS A N 1
ATOM 1645 C CA . LYS A 1 204 ? 2.256 17.182 2.349 1.00 83.31 204 LYS A CA 1
ATOM 1646 C C . LYS A 1 204 ? 1.972 18.674 2.566 1.00 83.31 204 LYS A C 1
ATOM 1648 O O . LYS A 1 204 ? 0.814 19.071 2.439 1.00 83.31 204 LYS A O 1
ATOM 1653 N N . PRO A 1 205 ? 3.000 19.525 2.757 1.00 82.81 205 PRO A N 1
ATOM 1654 C CA . PRO A 1 205 ? 2.812 20.974 2.905 1.00 82.81 205 PRO A CA 1
ATOM 1655 C C . PRO A 1 205 ? 1.995 21.603 1.769 1.00 82.81 205 PRO A C 1
ATOM 1657 O O . PRO A 1 205 ? 1.107 22.408 2.014 1.00 82.81 205 PRO A O 1
ATOM 1660 N N . LYS A 1 206 ? 2.233 21.167 0.522 1.00 85.25 206 LYS A N 1
ATOM 1661 C CA . LYS A 1 206 ? 1.502 21.653 -0.662 1.00 85.25 206 LYS A CA 1
ATOM 1662 C C . LYS A 1 206 ? -0.006 21.386 -0.592 1.00 85.25 206 LYS A C 1
ATOM 1664 O O . LYS A 1 206 ? -0.783 22.181 -1.097 1.00 85.25 206 LYS A O 1
ATOM 1669 N N . GLU A 1 207 ? -0.413 20.276 0.016 1.00 83.25 207 GLU A N 1
ATOM 1670 C CA . GLU A 1 207 ? -1.830 19.910 0.148 1.00 83.25 207 GLU A CA 1
ATOM 1671 C C . GLU A 1 207 ? -2.504 20.728 1.249 1.00 83.25 207 GLU A C 1
ATOM 1673 O O . GLU A 1 207 ? -3.642 21.147 1.093 1.00 83.25 207 GLU A O 1
ATOM 1678 N N . LEU A 1 208 ? -1.780 21.016 2.333 1.00 83.31 208 LEU A N 1
ATOM 1679 C CA . LEU A 1 208 ? -2.256 21.901 3.397 1.00 83.31 208 LEU A CA 1
ATOM 1680 C C . LEU A 1 208 ? -2.418 23.343 2.899 1.00 83.31 208 LEU A C 1
ATOM 1682 O O . LEU A 1 208 ? -3.404 23.996 3.226 1.00 83.31 208 LEU A O 1
ATOM 1686 N N . ALA A 1 209 ? -1.509 23.809 2.040 1.00 83.88 209 ALA A N 1
ATOM 1687 C CA . ALA A 1 209 ? -1.630 25.115 1.397 1.00 83.88 209 ALA A CA 1
ATOM 1688 C C . ALA A 1 209 ? -2.864 25.198 0.478 1.00 83.88 209 ALA A C 1
ATOM 1690 O O . ALA A 1 209 ? -3.558 26.207 0.475 1.00 83.88 209 ALA A O 1
ATOM 1691 N N . GLN A 1 210 ? -3.193 24.125 -0.253 1.00 84.12 210 GLN A N 1
ATOM 1692 C CA . GLN A 1 210 ? -4.403 24.068 -1.093 1.00 84.12 210 GLN A CA 1
ATOM 1693 C C . GLN A 1 210 ? -5.709 24.128 -0.289 1.00 84.12 210 GLN A C 1
ATOM 1695 O O . GLN A 1 210 ? -6.737 24.526 -0.826 1.00 84.12 210 GLN A O 1
ATOM 1700 N N . ILE A 1 211 ? -5.675 23.743 0.988 1.00 81.38 211 ILE A N 1
ATOM 1701 C CA . ILE A 1 211 ? -6.819 23.839 1.908 1.00 81.38 211 ILE A CA 1
ATOM 1702 C C . ILE A 1 211 ? -6.980 25.276 2.443 1.00 81.38 211 ILE A C 1
ATOM 1704 O O . ILE A 1 211 ? -8.011 25.606 3.023 1.00 81.38 211 ILE A O 1
ATOM 1708 N N . GLY A 1 212 ? -6.004 26.156 2.195 1.00 82.44 212 GLY A N 1
ATOM 1709 C CA . GLY A 1 212 ? -6.027 27.554 2.621 1.00 82.44 212 GLY A CA 1
ATOM 1710 C C . GLY A 1 212 ? -5.326 27.809 3.954 1.00 82.44 212 GLY A C 1
ATOM 1711 O O . GLY A 1 212 ? -5.624 28.807 4.600 1.00 82.44 212 GLY A O 1
ATOM 1712 N N . LEU A 1 213 ? -4.423 26.920 4.392 1.00 83.62 213 LEU A N 1
ATOM 1713 C CA . LEU A 1 213 ? -3.591 27.171 5.572 1.00 83.62 213 LEU A CA 1
ATOM 1714 C C . LEU A 1 213 ? -2.389 28.051 5.215 1.00 83.62 213 LEU A C 1
ATOM 1716 O O . LEU A 1 213 ? -1.700 27.816 4.218 1.00 83.62 213 LEU A O 1
ATOM 1720 N N . ASN A 1 214 ? -2.082 28.996 6.099 1.00 86.12 214 ASN A N 1
ATOM 1721 C CA . ASN A 1 214 ? -0.902 29.844 5.981 1.00 86.12 214 ASN A CA 1
ATOM 1722 C C . ASN A 1 214 ? 0.384 29.048 6.284 1.00 86.12 214 ASN A C 1
ATOM 1724 O O . ASN A 1 214 ? 0.351 28.100 7.075 1.00 86.12 214 ASN A O 1
ATOM 1728 N N . PRO A 1 215 ? 1.548 29.443 5.732 1.00 85.44 215 PRO A N 1
ATOM 1729 C CA . PRO A 1 215 ? 2.819 28.752 5.972 1.00 85.44 215 PRO A CA 1
ATOM 1730 C C . PRO A 1 215 ? 3.174 28.565 7.458 1.00 85.44 215 PRO A C 1
ATOM 1732 O O . PRO A 1 215 ? 3.701 27.520 7.839 1.00 85.44 215 PRO A O 1
ATOM 1735 N N . GLU A 1 216 ? 2.841 29.538 8.310 1.00 85.00 216 GLU A N 1
ATOM 1736 C CA . GLU A 1 216 ? 3.063 29.466 9.761 1.00 85.00 216 GLU A CA 1
ATOM 1737 C C . GLU A 1 216 ? 2.186 28.406 10.436 1.00 85.00 216 GLU A C 1
ATOM 1739 O O . GLU A 1 216 ? 2.684 27.583 11.206 1.00 85.00 216 GLU A O 1
ATOM 1744 N N . GLN A 1 217 ? 0.901 28.354 10.078 1.00 82.69 217 GLN A N 1
ATOM 1745 C CA . GLN A 1 217 ? -0.055 27.363 10.587 1.00 82.69 217 GLN A CA 1
ATOM 1746 C C . GLN A 1 217 ? 0.342 25.947 10.155 1.00 82.69 217 GLN A C 1
ATOM 1748 O O . GLN A 1 217 ? 0.285 25.000 10.940 1.00 82.69 217 GLN A O 1
ATOM 1753 N N . ILE A 1 218 ? 0.819 25.801 8.914 1.00 83.81 218 ILE A N 1
ATOM 1754 C CA . ILE A 1 218 ? 1.360 24.536 8.407 1.00 83.81 218 ILE A CA 1
ATOM 1755 C C . ILE A 1 218 ? 2.563 24.109 9.247 1.00 83.81 218 ILE A C 1
ATOM 1757 O O . ILE A 1 218 ? 2.622 22.958 9.684 1.00 83.81 218 ILE A O 1
ATOM 1761 N N . LYS A 1 219 ? 3.505 25.023 9.503 1.00 84.81 219 LYS A N 1
ATOM 1762 C CA . LYS A 1 219 ? 4.686 24.740 10.325 1.00 84.81 219 LYS A CA 1
ATOM 1763 C C . LYS A 1 219 ? 4.279 24.294 11.729 1.00 84.81 219 LYS A C 1
ATOM 1765 O O . LYS A 1 219 ? 4.773 23.269 12.190 1.00 84.81 219 LYS A O 1
ATOM 1770 N N . GLN A 1 220 ? 3.339 24.989 12.367 1.00 82.69 220 GLN A N 1
ATOM 1771 C CA . GLN A 1 220 ? 2.837 24.646 13.699 1.00 82.69 220 GLN A CA 1
ATOM 1772 C C . GLN A 1 220 ? 2.209 23.244 13.744 1.00 82.69 220 GLN A C 1
ATOM 1774 O O . GLN A 1 220 ? 2.606 22.413 14.565 1.00 82.69 220 GLN A O 1
ATOM 1779 N N . LEU A 1 221 ? 1.291 22.940 12.819 1.00 81.38 221 LEU A N 1
ATOM 1780 C CA . LEU A 1 221 ? 0.647 21.627 12.722 1.00 81.38 221 LEU A CA 1
ATOM 1781 C C . LEU A 1 221 ? 1.672 20.509 12.467 1.00 81.38 221 LEU A C 1
ATOM 1783 O O . LEU A 1 221 ? 1.589 19.427 13.054 1.00 81.38 221 LEU A O 1
ATOM 1787 N N . MET A 1 222 ? 2.648 20.756 11.590 1.00 81.19 222 MET A N 1
ATOM 1788 C CA . MET A 1 222 ? 3.692 19.782 11.279 1.00 81.19 222 MET A CA 1
ATOM 1789 C C . MET A 1 222 ? 4.622 19.546 12.467 1.00 81.19 222 MET A C 1
ATOM 1791 O O . MET A 1 222 ? 4.908 18.388 12.753 1.00 81.19 222 MET A O 1
ATOM 1795 N N . CYS A 1 223 ? 5.040 20.599 13.177 1.00 82.38 223 CYS A N 1
ATOM 1796 C CA . CYS A 1 223 ? 5.852 20.494 14.390 1.00 82.38 223 CYS A CA 1
ATOM 1797 C C . CYS A 1 223 ? 5.140 19.692 15.485 1.00 82.38 223 CYS A C 1
ATOM 1799 O O . CYS A 1 223 ? 5.753 18.811 16.075 1.00 82.38 223 CYS A O 1
ATOM 1801 N N . TYR A 1 224 ? 3.842 19.917 15.711 1.00 80.31 224 TYR A N 1
ATOM 1802 C CA . TYR A 1 224 ? 3.073 19.128 16.682 1.00 80.31 224 TYR A CA 1
ATOM 1803 C C . TYR A 1 224 ? 3.007 17.642 16.321 1.00 80.31 224 TYR A C 1
ATOM 1805 O O . TYR A 1 224 ? 3.089 16.762 17.174 1.00 80.31 224 TYR A O 1
ATOM 1813 N N . ARG A 1 225 ? 2.883 17.347 15.026 1.00 79.38 225 ARG A N 1
ATOM 1814 C CA . ARG A 1 225 ? 2.889 15.975 14.512 1.00 79.38 225 ARG A CA 1
ATOM 1815 C C . ARG A 1 225 ? 4.294 15.416 14.342 1.00 79.38 225 ARG A C 1
ATOM 1817 O O . ARG A 1 225 ? 4.430 14.326 13.795 1.00 79.38 225 ARG A O 1
ATOM 1824 N N . TYR A 1 226 ? 5.332 16.132 14.748 1.00 78.56 226 TYR A N 1
ATOM 1825 C CA . TYR A 1 226 ? 6.706 15.694 14.610 1.00 78.56 226 TYR A CA 1
ATOM 1826 C C . TYR A 1 226 ? 7.160 15.032 15.907 1.00 78.56 226 TYR A C 1
ATOM 1828 O O . TYR A 1 226 ? 7.067 15.614 16.981 1.00 78.56 226 TYR A O 1
ATOM 1836 N N . ASN A 1 227 ? 7.664 13.804 15.821 1.00 71.94 227 ASN A N 1
ATOM 1837 C CA . ASN A 1 227 ? 8.157 13.075 16.992 1.00 71.94 227 ASN A CA 1
ATOM 1838 C C . ASN A 1 227 ? 9.687 13.161 17.170 1.00 71.94 227 ASN A C 1
ATOM 1840 O O . ASN A 1 227 ? 10.255 12.308 17.846 1.00 71.94 227 ASN A O 1
ATOM 1844 N N . GLY A 1 228 ? 10.346 14.137 16.533 1.00 66.00 228 GLY A N 1
ATOM 1845 C CA . GLY A 1 228 ? 11.806 14.319 16.535 1.00 66.00 228 GLY A CA 1
ATOM 1846 C C . GLY A 1 228 ? 12.513 13.713 15.316 1.00 66.00 228 GLY A C 1
ATOM 1847 O O . GLY A 1 228 ? 13.456 14.303 14.797 1.00 66.00 228 GLY A O 1
ATOM 1848 N N . GLU A 1 229 ? 12.006 12.599 14.788 1.00 62.81 229 GLU A N 1
ATOM 1849 C CA . GLU A 1 229 ? 12.606 11.908 13.634 1.00 62.81 229 GLU A CA 1
ATOM 1850 C C . GLU A 1 229 ? 11.704 11.935 12.397 1.00 62.81 229 GLU A C 1
ATOM 1852 O O . GLU A 1 229 ? 12.174 11.814 11.269 1.00 62.81 229 GLU A O 1
ATOM 1857 N N . ASN A 1 230 ? 10.385 12.032 12.592 1.00 73.12 230 ASN A N 1
ATOM 1858 C CA . ASN A 1 230 ? 9.414 11.838 11.530 1.00 73.12 230 ASN A CA 1
ATOM 1859 C C . ASN A 1 230 ? 8.082 12.544 11.804 1.00 73.12 230 ASN A C 1
ATOM 1861 O O . ASN A 1 230 ? 7.561 12.555 12.918 1.00 73.12 230 ASN A O 1
ATOM 1865 N N . LEU A 1 231 ? 7.453 13.032 10.732 1.00 79.44 231 LEU A N 1
ATOM 1866 C CA . LEU A 1 231 ? 6.049 13.443 10.773 1.00 79.44 231 LEU A CA 1
ATOM 1867 C C . LEU A 1 231 ? 5.156 12.211 10.997 1.00 79.44 231 LEU A C 1
ATOM 1869 O O . LEU A 1 231 ? 5.333 11.188 10.327 1.00 79.44 231 LEU A O 1
ATOM 1873 N N . LEU A 1 232 ? 4.205 12.301 11.920 1.00 81.50 232 LEU A N 1
ATOM 1874 C CA . LEU A 1 232 ? 3.299 11.219 12.286 1.00 81.50 232 LEU A CA 1
ATOM 1875 C C . LEU A 1 232 ? 2.118 11.124 11.308 1.00 81.50 232 LEU A C 1
ATOM 1877 O O . LEU A 1 232 ? 1.513 12.124 10.915 1.00 81.50 232 LEU A O 1
ATOM 1881 N N . SER A 1 233 ? 1.777 9.894 10.922 1.00 85.12 233 SER A N 1
ATOM 1882 C CA . SER A 1 233 ? 0.523 9.577 10.220 1.00 85.12 233 SER A CA 1
ATOM 1883 C C . SER A 1 233 ? -0.663 9.501 11.190 1.00 85.12 233 SER A C 1
ATOM 1885 O O . SER A 1 233 ? -0.469 9.366 12.398 1.00 85.12 233 SER A O 1
ATOM 1887 N N . ILE A 1 234 ? -1.898 9.521 10.674 1.00 86.56 234 ILE A N 1
ATOM 1888 C CA . ILE A 1 234 ? -3.109 9.382 11.504 1.00 86.56 234 ILE A CA 1
ATOM 1889 C C . ILE A 1 234 ? -3.087 8.051 12.263 1.00 86.56 234 ILE A C 1
ATOM 1891 O O . ILE A 1 234 ? -3.345 8.022 13.462 1.00 86.56 234 ILE A O 1
ATOM 1895 N N . ASN A 1 235 ? -2.674 6.964 11.605 1.00 88.62 235 ASN A N 1
ATOM 1896 C CA . ASN A 1 235 ? -2.508 5.664 12.263 1.00 88.62 235 ASN A CA 1
ATOM 1897 C C . ASN A 1 235 ? -1.517 5.716 13.436 1.00 88.62 235 ASN A C 1
ATOM 1899 O O . ASN A 1 235 ? -1.753 5.105 14.476 1.00 88.62 235 ASN A O 1
ATOM 1903 N N . GLN A 1 236 ? -0.414 6.457 13.291 1.00 85.62 236 GLN A N 1
ATOM 1904 C CA . GLN A 1 236 ? 0.577 6.606 14.359 1.00 85.62 236 GLN A CA 1
ATOM 1905 C C . GLN A 1 236 ? 0.068 7.477 15.513 1.00 85.62 236 GLN A C 1
ATOM 1907 O O . GLN A 1 236 ? 0.378 7.177 16.664 1.00 85.62 236 GLN A O 1
ATOM 1912 N N . LEU A 1 237 ? -0.736 8.506 15.225 1.00 85.44 237 LEU A N 1
ATOM 1913 C CA . LEU A 1 237 ? -1.408 9.317 16.247 1.00 85.44 237 LEU A CA 1
ATOM 1914 C C . LEU A 1 237 ? -2.413 8.472 17.046 1.00 85.44 237 LEU A C 1
ATOM 1916 O O . LEU A 1 237 ? -2.399 8.482 18.274 1.00 85.44 237 LEU A O 1
ATOM 1920 N N . LEU A 1 238 ? -3.213 7.656 16.354 1.00 88.81 238 LEU A N 1
ATOM 1921 C CA . LEU A 1 238 ? -4.199 6.764 16.971 1.00 88.81 238 LEU A CA 1
ATOM 1922 C C . LEU A 1 238 ? -3.580 5.547 17.672 1.00 88.81 238 LEU A C 1
ATOM 1924 O O . LEU A 1 238 ? -4.272 4.860 18.415 1.00 88.81 238 LEU A O 1
ATOM 1928 N N . THR A 1 239 ? -2.284 5.274 17.484 1.00 88.44 239 THR A N 1
ATOM 1929 C CA . THR A 1 239 ? -1.619 4.111 18.096 1.00 88.44 239 THR A CA 1
ATOM 1930 C C . THR A 1 239 ? -1.686 4.164 19.623 1.00 88.44 239 THR A C 1
ATOM 1932 O O . THR A 1 239 ? -1.939 3.148 20.263 1.00 88.44 239 THR A O 1
ATOM 1935 N N . ASN A 1 240 ? -1.502 5.344 20.224 1.00 87.31 240 ASN A N 1
ATOM 1936 C CA . ASN A 1 240 ? -1.584 5.482 21.680 1.00 87.31 240 ASN A CA 1
ATOM 1937 C C . ASN A 1 240 ? -3.010 5.202 22.181 1.00 87.31 240 ASN A C 1
ATOM 1939 O O . ASN A 1 240 ? -3.177 4.416 23.109 1.00 87.31 240 ASN A O 1
ATOM 1943 N N . ALA A 1 241 ? -4.026 5.759 21.512 1.00 88.19 241 ALA A N 1
ATOM 1944 C CA . ALA A 1 241 ? -5.431 5.496 21.825 1.00 88.19 241 ALA A CA 1
ATOM 1945 C C . ALA A 1 241 ? -5.781 4.006 21.666 1.00 88.19 241 ALA A C 1
ATOM 1947 O O . ALA A 1 241 ? -6.438 3.429 22.525 1.00 88.19 241 ALA A O 1
ATOM 1948 N N . HIS A 1 242 ? -5.271 3.348 20.621 1.00 88.31 242 HIS A N 1
ATOM 1949 C CA . HIS A 1 242 ? -5.431 1.908 20.432 1.00 88.31 242 HIS A CA 1
ATOM 1950 C C . HIS A 1 242 ? -4.856 1.102 21.607 1.00 88.31 242 HIS A C 1
ATOM 1952 O O . HIS A 1 242 ? -5.494 0.160 22.072 1.00 88.31 242 HIS A O 1
ATOM 1958 N N . HIS A 1 243 ? -3.675 1.464 22.122 1.00 88.19 243 HIS A N 1
ATOM 1959 C CA . HIS A 1 243 ? -3.100 0.789 23.290 1.00 88.19 243 HIS A CA 1
ATOM 1960 C C . HIS A 1 243 ? -3.920 1.005 24.565 1.00 88.19 243 HIS A C 1
ATOM 1962 O O . HIS A 1 243 ? -4.070 0.056 25.327 1.00 88.19 243 HIS A O 1
ATOM 1968 N N . VAL A 1 244 ? -4.467 2.206 24.776 1.00 88.75 244 VAL A N 1
ATOM 1969 C CA . VAL A 1 244 ? -5.364 2.499 25.909 1.00 88.75 244 VAL A CA 1
ATOM 1970 C C . VAL A 1 244 ? -6.637 1.659 25.825 1.00 88.75 244 VAL A C 1
ATOM 1972 O O . VAL A 1 244 ? -6.971 0.955 26.769 1.00 88.75 244 VAL A O 1
ATOM 1975 N N . LEU A 1 245 ? -7.290 1.631 24.661 1.00 87.06 245 LEU A N 1
ATOM 1976 C CA . LEU A 1 245 ? -8.481 0.802 24.448 1.00 87.06 245 LEU A CA 1
ATOM 1977 C C . LEU A 1 245 ? -8.182 -0.695 24.607 1.00 87.06 245 LEU A C 1
ATOM 1979 O O . LEU A 1 245 ? -9.018 -1.449 25.097 1.00 87.06 245 LEU A O 1
ATOM 1983 N N . THR A 1 246 ? -6.983 -1.133 24.213 1.00 85.50 246 THR A N 1
ATOM 1984 C CA . THR A 1 246 ? -6.541 -2.519 24.420 1.00 85.50 246 THR A CA 1
ATOM 1985 C C . THR A 1 246 ? -6.373 -2.831 25.909 1.00 85.50 246 THR A C 1
ATOM 1987 O O . THR A 1 246 ? -6.753 -3.920 26.329 1.00 85.50 246 THR A O 1
ATOM 1990 N N . LEU A 1 247 ? -5.843 -1.893 26.706 1.00 85.88 247 LEU A N 1
ATOM 1991 C CA . LEU A 1 247 ? -5.712 -2.045 28.157 1.00 85.88 247 LEU A CA 1
ATOM 1992 C C . LEU A 1 247 ? -7.085 -2.158 28.828 1.00 85.88 247 LEU A C 1
ATOM 1994 O O . LEU A 1 247 ? -7.341 -3.152 29.504 1.00 85.88 247 LEU A O 1
ATOM 1998 N N . GLU A 1 248 ? -7.981 -1.204 28.578 1.00 85.38 248 GLU A N 1
ATOM 1999 C CA . GLU A 1 248 ? -9.340 -1.222 29.141 1.00 85.38 248 GLU A CA 1
ATOM 2000 C C . GLU A 1 248 ? -10.089 -2.496 28.756 1.00 85.38 248 GLU A C 1
ATOM 2002 O O . GLU A 1 248 ? -10.762 -3.100 29.582 1.00 85.38 248 GLU A O 1
ATOM 2007 N N . LYS A 1 249 ? -9.895 -2.995 27.529 1.00 81.31 249 LYS A N 1
ATOM 2008 C CA . LYS A 1 249 ? -10.461 -4.282 27.116 1.00 81.31 249 LYS A CA 1
ATOM 2009 C C . LYS A 1 249 ? -9.937 -5.444 27.967 1.00 81.31 249 LYS A C 1
ATOM 2011 O O . LYS A 1 249 ? -10.697 -6.359 28.279 1.00 81.31 249 LYS A O 1
ATOM 2016 N N . THR A 1 250 ? -8.640 -5.461 28.276 1.00 78.75 250 THR A N 1
ATOM 2017 C CA . THR A 1 250 ? -8.051 -6.533 29.094 1.00 78.75 250 THR A CA 1
ATOM 2018 C C . THR A 1 250 ? -8.489 -6.468 30.553 1.00 78.75 250 THR A C 1
ATOM 2020 O O . THR A 1 250 ? -8.640 -7.518 31.170 1.00 78.75 250 THR A O 1
ATOM 2023 N N . GLU A 1 251 ? -8.726 -5.268 31.083 1.00 78.94 251 GLU A N 1
ATOM 2024 C CA . GLU A 1 251 ? -9.163 -5.061 32.467 1.00 78.94 251 GLU A CA 1
ATOM 2025 C C . GLU A 1 251 ? -10.678 -5.283 32.624 1.00 78.94 251 GLU A C 1
ATOM 2027 O O . GLU A 1 251 ? -11.109 -6.004 33.521 1.00 78.94 251 GLU A O 1
ATOM 2032 N N . GLN A 1 252 ? -11.494 -4.780 31.694 1.00 71.88 252 GLN A N 1
ATOM 2033 C CA . GLN A 1 252 ? -12.953 -4.936 31.669 1.00 71.88 252 GLN A CA 1
ATOM 2034 C C . GLN A 1 252 ? -13.381 -6.148 30.833 1.00 71.88 252 GLN A C 1
ATOM 2036 O O . GLN A 1 252 ? -14.142 -6.057 29.862 1.00 71.88 252 GLN A O 1
ATOM 2041 N N . SER A 1 253 ? -12.872 -7.318 31.221 1.00 63.53 253 SER A N 1
ATOM 2042 C CA . SER A 1 2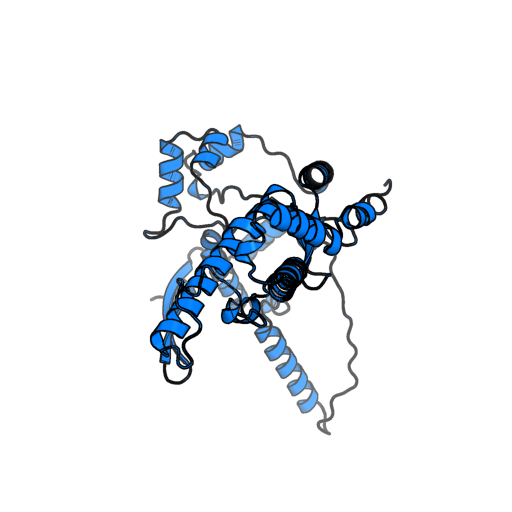53 ? -13.091 -8.581 30.511 1.00 63.53 253 SER A CA 1
ATOM 2043 C C . SER A 1 253 ? -14.584 -8.910 30.331 1.00 63.53 253 SER A C 1
ATOM 2045 O O . SER A 1 253 ? -14.962 -9.470 29.308 1.00 63.53 253 SER A O 1
ATOM 2047 N N . ASP A 1 254 ? -15.466 -8.518 31.254 1.00 66.12 254 ASP A N 1
ATOM 2048 C CA . ASP A 1 254 ? -16.881 -8.921 31.232 1.00 66.12 254 ASP A CA 1
ATOM 2049 C C . ASP A 1 254 ? -17.700 -8.339 30.068 1.00 66.12 254 ASP A C 1
ATOM 2051 O O . ASP A 1 254 ? -18.494 -9.061 29.466 1.00 66.12 254 ASP A O 1
ATOM 2055 N N . LEU A 1 255 ? -17.456 -7.085 29.674 1.00 62.97 255 LEU A N 1
ATOM 2056 C CA . LEU A 1 255 ? -18.165 -6.422 28.566 1.00 62.97 255 LEU A CA 1
ATOM 2057 C C . LEU A 1 255 ? -17.659 -6.850 27.178 1.00 62.97 255 LEU A C 1
ATOM 2059 O O . LEU A 1 255 ? -18.405 -6.802 26.202 1.00 62.97 255 LEU A O 1
ATOM 2063 N N . MET A 1 256 ? -16.392 -7.268 27.076 1.00 61.00 256 MET A N 1
ATOM 2064 C CA . MET A 1 256 ? -15.705 -7.530 25.800 1.00 61.00 256 MET A CA 1
ATOM 2065 C C . MET A 1 256 ? -15.144 -8.953 25.685 1.00 61.00 256 MET A C 1
ATOM 2067 O O . MET A 1 256 ? -14.366 -9.246 24.771 1.00 61.00 256 MET A O 1
ATOM 2071 N N . LYS A 1 257 ? -15.565 -9.866 26.570 1.00 60.38 257 LYS A N 1
ATOM 2072 C CA . LYS A 1 257 ? -15.162 -11.284 26.603 1.00 60.38 257 LYS A CA 1
ATOM 2073 C C . LYS A 1 257 ? -15.423 -12.006 25.284 1.00 60.38 257 LYS A C 1
ATOM 2075 O O . LYS A 1 257 ? -14.752 -12.994 25.002 1.00 60.38 257 LYS A O 1
ATOM 2080 N N . THR A 1 258 ? -16.376 -11.534 24.489 1.00 62.81 258 THR A N 1
ATOM 2081 C CA . THR A 1 258 ? -16.770 -12.108 23.194 1.00 62.81 258 THR A CA 1
ATOM 2082 C C . THR A 1 258 ? -16.033 -11.491 22.004 1.00 62.81 258 THR A C 1
ATOM 2084 O O . THR A 1 258 ? -16.016 -12.078 20.924 1.00 62.81 258 THR A O 1
ATOM 2087 N N . THR A 1 259 ? -15.362 -10.353 22.192 1.00 69.50 259 THR A N 1
ATOM 2088 C CA . THR A 1 259 ? -14.640 -9.647 21.129 1.00 69.50 259 THR A CA 1
ATOM 2089 C C . THR A 1 259 ? -13.205 -10.162 21.038 1.00 69.50 259 THR A C 1
ATOM 2091 O O . THR A 1 259 ? -12.420 -10.026 21.978 1.00 69.50 259 THR A O 1
ATOM 2094 N N . MET A 1 260 ? -12.806 -10.708 19.891 1.00 67.88 260 MET A N 1
ATOM 2095 C CA . MET A 1 260 ? -11.433 -11.177 19.643 1.00 67.88 260 MET A CA 1
ATOM 2096 C C . MET A 1 260 ? -10.693 -10.182 18.744 1.00 67.88 260 MET A C 1
ATOM 2098 O O . MET A 1 260 ? -11.269 -9.703 17.771 1.00 67.88 260 MET A O 1
ATOM 2102 N N . LEU A 1 261 ? -9.446 -9.827 19.083 1.00 65.75 261 LEU A N 1
ATOM 2103 C CA . LEU A 1 261 ? -8.660 -8.856 18.298 1.00 65.75 261 LEU A CA 1
ATOM 2104 C C . LEU A 1 261 ? -7.642 -9.531 17.372 1.00 65.75 261 LEU A C 1
ATOM 2106 O O . LEU A 1 261 ? -7.238 -8.928 16.380 1.00 65.75 261 LEU A O 1
ATOM 2110 N N . GLY A 1 262 ? -7.243 -10.769 17.674 1.00 71.69 262 GLY A N 1
ATOM 2111 C CA . GLY A 1 262 ? -6.224 -11.488 16.915 1.00 71.69 262 GLY A CA 1
ATOM 2112 C C . GLY A 1 262 ? -6.525 -12.969 16.711 1.00 71.69 262 GLY A C 1
ATOM 2113 O O . GLY A 1 262 ? -7.384 -13.557 17.367 1.00 71.69 262 GLY A O 1
ATOM 2114 N N . LEU A 1 263 ? -5.773 -13.577 15.792 1.00 76.75 263 LEU A N 1
ATOM 2115 C CA . LEU A 1 263 ? -5.820 -15.020 15.533 1.00 76.75 263 LEU A CA 1
ATOM 2116 C C . LEU A 1 263 ? -5.347 -15.833 16.748 1.00 76.75 263 LEU A C 1
ATOM 2118 O O . LEU A 1 263 ? -5.892 -16.903 17.011 1.00 76.75 263 LEU A O 1
ATOM 2122 N N . ASP A 1 264 ? -4.400 -15.297 17.519 1.00 78.94 264 ASP A N 1
ATOM 2123 C CA . ASP A 1 264 ? -3.885 -15.941 18.732 1.00 78.94 264 ASP A CA 1
ATOM 2124 C C . ASP A 1 264 ? -4.970 -16.066 19.815 1.00 78.94 264 ASP A C 1
ATOM 2126 O O . ASP A 1 264 ? -5.093 -17.113 20.458 1.00 78.94 264 ASP A O 1
ATOM 2130 N N . ASP A 1 265 ? -5.824 -15.044 19.961 1.00 76.50 265 ASP A N 1
ATOM 2131 C CA . ASP A 1 265 ? -6.980 -15.075 20.867 1.00 76.50 265 ASP A CA 1
ATOM 2132 C C . ASP A 1 265 ? -7.976 -16.168 20.451 1.00 76.50 265 ASP A C 1
ATOM 2134 O O . ASP A 1 265 ? -8.473 -16.914 21.301 1.00 76.50 265 ASP A O 1
ATOM 2138 N N . ILE A 1 266 ? -8.249 -16.274 19.141 1.00 84.94 266 ILE A N 1
ATOM 2139 C CA . ILE A 1 266 ? -9.150 -17.288 18.573 1.00 84.94 266 ILE A CA 1
ATOM 2140 C C . ILE A 1 266 ? -8.616 -18.680 18.887 1.00 84.94 266 ILE A C 1
ATOM 2142 O O . ILE A 1 266 ? -9.348 -19.512 19.423 1.00 84.94 266 ILE A O 1
ATOM 2146 N N . TYR A 1 267 ? -7.336 -18.926 18.601 1.00 86.56 267 TYR A N 1
ATOM 2147 C CA . TYR A 1 267 ? -6.709 -20.217 18.858 1.00 86.56 267 TYR A CA 1
ATOM 2148 C C . TYR A 1 267 ? -6.748 -20.583 20.344 1.00 86.56 267 TYR A C 1
ATOM 2150 O O . TYR A 1 267 ? -7.157 -21.689 20.697 1.00 86.56 267 TYR A O 1
ATOM 2158 N N . THR A 1 268 ? -6.379 -19.649 21.222 1.00 85.81 268 THR A N 1
ATOM 2159 C CA . THR A 1 268 ? -6.321 -19.890 22.669 1.00 85.81 268 THR A CA 1
ATOM 2160 C C . THR A 1 268 ? -7.697 -20.247 23.229 1.00 85.81 268 THR A C 1
ATOM 2162 O O . THR A 1 268 ? -7.833 -21.219 23.975 1.00 85.81 268 THR A O 1
ATOM 2165 N N . ARG A 1 269 ? -8.745 -19.521 22.821 1.00 83.69 269 ARG A N 1
ATOM 2166 C CA . ARG A 1 269 ? -10.124 -19.784 23.259 1.00 83.69 269 ARG A CA 1
ATOM 2167 C C . ARG A 1 269 ? -10.688 -21.064 22.670 1.00 83.69 269 ARG A C 1
ATOM 2169 O O . ARG A 1 269 ? -11.322 -21.828 23.389 1.00 83.69 269 ARG A O 1
ATOM 2176 N N . PHE A 1 270 ? -10.428 -21.325 21.393 1.00 87.31 270 PHE A N 1
ATOM 2177 C CA . PHE A 1 270 ? -10.853 -22.563 20.752 1.00 87.31 270 PHE A CA 1
ATOM 2178 C C . PHE A 1 270 ? -10.182 -23.785 21.394 1.00 87.31 270 PHE A C 1
ATOM 2180 O O . PHE A 1 270 ? -10.841 -24.790 21.655 1.00 87.31 270 PHE A O 1
ATOM 2187 N N . LYS A 1 271 ? -8.891 -23.681 21.735 1.00 88.94 271 LYS A N 1
ATOM 2188 C CA . LYS A 1 271 ? -8.160 -24.711 22.481 1.00 88.94 271 LYS A CA 1
ATOM 2189 C C . LYS A 1 271 ? -8.761 -24.927 23.870 1.00 88.94 271 LYS A C 1
ATOM 2191 O O . LYS A 1 271 ? -9.000 -26.073 24.236 1.00 88.94 271 LYS A O 1
ATOM 2196 N N . ALA A 1 272 ? -9.031 -23.856 24.618 1.00 88.31 272 ALA A N 1
ATOM 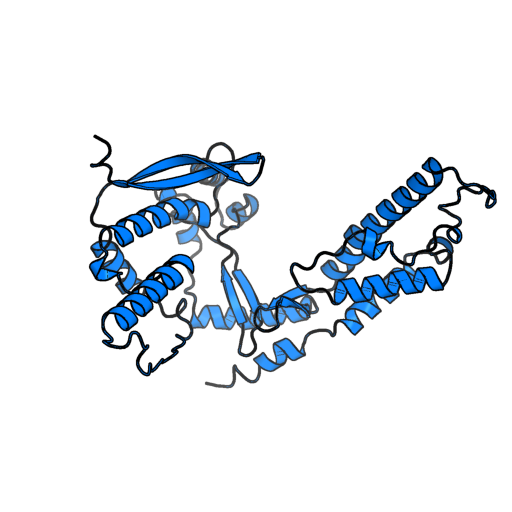2197 C CA . ALA A 1 272 ? -9.655 -23.947 25.938 1.00 88.31 272 ALA A CA 1
ATOM 2198 C C . ALA A 1 272 ? -11.054 -24.585 25.873 1.00 88.31 272 ALA A C 1
ATOM 2200 O O . ALA A 1 272 ? -11.354 -25.478 26.658 1.00 88.31 272 ALA A O 1
ATOM 2201 N N . PHE A 1 273 ? -11.872 -24.195 24.891 1.00 88.50 273 PHE A N 1
ATOM 2202 C CA . PHE A 1 273 ? -13.188 -24.783 24.641 1.00 88.50 273 PHE A CA 1
ATOM 2203 C C . PHE A 1 273 ? -13.096 -26.283 24.333 1.00 88.50 273 PHE A C 1
ATOM 2205 O O . PHE A 1 273 ? -13.791 -27.082 24.953 1.00 88.50 273 PHE A O 1
ATOM 2212 N N . LYS A 1 274 ? -12.180 -26.684 23.441 1.00 89.06 274 LYS A N 1
ATOM 2213 C CA . LYS A 1 274 ? -11.936 -28.098 23.127 1.00 89.06 274 LYS A CA 1
ATOM 2214 C C . LYS A 1 274 ? -11.516 -28.891 24.368 1.00 89.06 274 LYS A C 1
ATOM 2216 O O . LYS A 1 274 ? -12.039 -29.976 24.589 1.00 89.06 274 LYS A O 1
ATOM 2221 N N . LEU A 1 275 ? -10.584 -28.366 25.166 1.00 88.81 275 LEU A N 1
ATOM 2222 C CA . LEU A 1 275 ? -10.127 -29.026 26.394 1.00 88.81 275 LEU A CA 1
ATOM 2223 C C . LEU A 1 275 ? -11.260 -29.168 27.416 1.00 88.81 275 LEU A C 1
ATOM 2225 O O . LEU A 1 275 ? -11.393 -30.229 28.015 1.00 88.81 275 LEU A O 1
ATOM 2229 N N . GLY A 1 276 ? -12.103 -28.142 27.565 1.00 87.44 276 GLY A N 1
ATOM 2230 C CA . GLY A 1 276 ? -13.284 -28.195 28.427 1.00 87.44 276 GLY A CA 1
ATOM 2231 C C . GLY A 1 276 ? -14.290 -29.264 27.995 1.00 87.44 276 GLY A C 1
ATOM 2232 O O . GLY A 1 276 ? -14.794 -29.995 28.838 1.00 87.44 276 GLY A O 1
ATOM 2233 N N . LEU A 1 277 ? -14.533 -29.414 26.689 1.00 87.56 277 LEU A N 1
ATOM 2234 C CA . LEU A 1 277 ? -15.421 -30.458 26.159 1.00 87.56 277 LEU A CA 1
ATOM 2235 C C . LEU A 1 277 ? -14.887 -31.876 26.395 1.00 87.56 277 LEU A C 1
ATOM 2237 O O . LEU A 1 277 ? -15.659 -32.774 26.722 1.00 87.56 277 LEU A O 1
ATOM 2241 N N . VAL A 1 278 ? -13.576 -32.069 26.239 1.00 86.19 278 VAL A N 1
ATOM 2242 C CA . VAL A 1 278 ? -12.922 -33.361 26.494 1.00 86.19 278 VAL A CA 1
ATOM 2243 C C . VAL A 1 278 ? -12.950 -33.693 27.986 1.00 86.19 278 VAL A C 1
ATOM 2245 O O . VAL A 1 278 ? -13.257 -34.821 28.343 1.00 86.19 278 VAL A O 1
ATOM 2248 N N . ALA A 1 279 ? -12.690 -32.713 28.857 1.00 84.56 279 ALA A N 1
ATOM 2249 C CA . ALA A 1 279 ? -12.729 -32.902 30.308 1.00 84.56 279 ALA A CA 1
ATOM 2250 C C . ALA A 1 279 ? -14.147 -33.159 30.850 1.00 84.56 279 ALA A C 1
ATOM 2252 O O . ALA A 1 279 ? -14.303 -33.842 31.856 1.00 84.56 279 ALA A O 1
ATOM 2253 N N . ALA A 1 280 ? -15.175 -32.614 30.195 1.00 81.31 280 ALA A N 1
ATOM 2254 C CA . ALA A 1 280 ? -16.574 -32.821 30.564 1.00 81.31 280 ALA A CA 1
ATOM 2255 C C . ALA A 1 280 ? -17.155 -34.158 30.065 1.00 81.31 280 ALA A C 1
ATOM 2257 O O . ALA A 1 280 ? -18.264 -34.519 30.456 1.00 81.31 280 ALA A O 1
ATOM 2258 N N . SER A 1 281 ? -16.436 -34.884 29.205 1.00 80.12 281 SER A N 1
ATOM 2259 C CA . SER A 1 281 ? -16.895 -36.151 28.632 1.00 80.12 281 SER A CA 1
ATOM 2260 C C . SER A 1 281 ? -16.215 -37.321 29.336 1.00 80.12 281 SER A C 1
ATOM 2262 O O . SER A 1 281 ? -14.990 -37.405 29.350 1.00 80.12 281 SER A O 1
ATOM 2264 N N . ALA A 1 282 ? -17.005 -38.246 29.889 1.00 70.88 282 ALA A N 1
ATOM 2265 C CA . ALA A 1 282 ? -16.495 -39.404 30.634 1.00 70.88 282 ALA A CA 1
ATOM 2266 C C . ALA A 1 282 ? -15.547 -40.295 29.801 1.00 70.88 282 ALA A C 1
ATOM 2268 O O . ALA A 1 282 ? -14.587 -40.839 30.338 1.00 70.88 282 ALA A O 1
ATOM 2269 N N . ASP A 1 283 ? -15.766 -40.358 28.484 1.00 77.56 283 ASP A N 1
ATOM 2270 C CA . ASP A 1 283 ? -14.988 -41.180 27.545 1.00 77.56 283 ASP A CA 1
ATOM 2271 C C . ASP A 1 283 ? -13.877 -40.395 26.817 1.00 77.56 283 ASP A C 1
ATOM 2273 O O . ASP A 1 283 ? -13.238 -40.909 25.899 1.00 77.56 283 ASP A O 1
ATOM 2277 N N . GLY A 1 284 ? -13.678 -39.111 27.148 1.00 72.88 284 GLY A N 1
ATOM 2278 C CA . GLY A 1 284 ? -12.727 -38.228 26.458 1.00 72.88 284 GLY A CA 1
ATOM 2279 C C . GLY A 1 284 ? -13.074 -37.919 24.990 1.00 72.88 284 GLY A C 1
ATOM 2280 O O . GLY A 1 284 ? -12.274 -37.300 24.281 1.00 72.88 284 GLY A O 1
ATOM 2281 N N . SER A 1 285 ? -14.254 -38.330 24.518 1.00 78.94 285 SER A N 1
ATOM 2282 C CA . SER A 1 285 ? -14.753 -38.045 23.172 1.00 78.94 285 SER A CA 1
ATOM 2283 C C . SER A 1 285 ? -15.346 -36.633 23.085 1.00 78.94 285 SER A C 1
ATOM 2285 O O . SER A 1 285 ? -15.814 -36.068 24.069 1.00 78.94 285 SER A O 1
ATOM 2287 N N . ILE A 1 286 ? -15.282 -36.015 21.903 1.00 81.75 286 ILE A N 1
ATOM 2288 C CA . ILE A 1 286 ? -15.867 -34.686 21.675 1.00 81.75 286 ILE A CA 1
ATOM 2289 C C . ILE A 1 286 ? -17.313 -34.889 21.199 1.00 81.75 286 ILE A C 1
ATOM 2291 O O . ILE A 1 286 ? -17.508 -35.610 20.217 1.00 81.75 286 ILE A O 1
ATOM 2295 N N . PRO A 1 287 ? -18.318 -34.260 21.837 1.00 84.19 287 PRO A N 1
ATOM 2296 C CA . PRO A 1 287 ? -19.711 -34.395 21.424 1.00 84.19 287 PRO A CA 1
ATOM 2297 C C . PRO A 1 287 ? -19.961 -33.752 20.053 1.00 84.19 287 PRO A C 1
ATOM 2299 O O . PRO A 1 287 ? -19.187 -32.912 19.589 1.00 84.19 287 PRO A O 1
ATOM 2302 N N . GLN A 1 288 ? -21.076 -34.110 19.410 1.00 86.56 288 GLN A N 1
ATOM 2303 C CA . GLN A 1 288 ? -21.499 -33.487 18.154 1.00 86.56 288 GLN A CA 1
ATOM 2304 C C . GLN A 1 288 ? -21.659 -31.970 18.339 1.00 86.56 288 GLN A C 1
ATOM 2306 O O . GLN A 1 288 ? -22.448 -31.509 19.164 1.00 86.56 288 GLN A O 1
ATOM 2311 N N . LEU A 1 289 ? -20.929 -31.193 17.537 1.00 89.25 289 LEU A N 1
ATOM 2312 C CA . LEU A 1 289 ? -20.993 -29.733 17.546 1.00 89.25 289 LEU A CA 1
ATOM 2313 C C . LEU A 1 289 ? -21.809 -29.221 16.359 1.00 89.25 289 LEU A C 1
ATOM 2315 O O . LEU A 1 289 ? -21.755 -29.773 15.258 1.00 89.25 289 LEU A O 1
ATOM 2319 N N . TYR A 1 290 ? -22.513 -28.116 16.583 1.00 91.75 290 TYR A N 1
ATOM 2320 C CA . TYR A 1 290 ? -23.181 -27.341 15.544 1.00 91.75 290 TYR A CA 1
ATOM 2321 C C . TYR A 1 290 ? -22.504 -25.976 15.440 1.00 91.75 290 TYR A C 1
ATOM 2323 O O . TYR A 1 290 ? -22.210 -25.337 16.451 1.00 91.75 290 TYR A O 1
ATOM 2331 N N . CYS A 1 291 ? -22.250 -25.515 14.218 1.00 90.06 291 CYS A N 1
ATOM 2332 C CA . CYS A 1 291 ? -21.646 -24.209 13.973 1.00 90.06 291 CYS A CA 1
ATOM 2333 C C . CYS A 1 291 ? -22.515 -23.387 13.026 1.00 90.06 291 CYS A C 1
ATOM 2335 O O . CYS A 1 291 ? -22.935 -23.870 11.977 1.00 90.06 291 CYS A O 1
ATOM 2337 N N . CYS A 1 292 ? -22.720 -22.119 13.375 1.00 92.50 292 CYS A N 1
ATOM 2338 C CA . CYS A 1 292 ? -23.310 -21.120 12.496 1.00 92.50 292 CYS A CA 1
ATOM 2339 C C . CYS A 1 292 ? -22.235 -20.095 12.128 1.00 92.50 292 CYS A C 1
ATOM 2341 O O . CYS A 1 292 ? -21.550 -19.561 13.001 1.00 92.50 292 CYS A O 1
ATOM 2343 N N . LYS A 1 293 ? -22.083 -19.822 10.830 1.00 91.50 293 LYS A N 1
ATOM 2344 C CA . LYS A 1 293 ? -21.226 -18.749 10.325 1.00 91.50 293 LYS A CA 1
ATOM 2345 C C . LYS A 1 293 ? -22.118 -17.623 9.826 1.00 91.50 293 LYS A C 1
ATOM 2347 O O . LYS A 1 293 ? -22.912 -17.829 8.913 1.00 91.50 293 LYS A O 1
ATOM 2352 N N . MET A 1 294 ? -21.934 -16.434 10.384 1.00 90.50 294 MET A N 1
ATOM 2353 C CA . MET A 1 294 ? -22.652 -15.229 9.979 1.00 90.50 294 MET A CA 1
ATOM 2354 C C . MET A 1 294 ? -21.648 -14.195 9.473 1.00 90.50 294 MET A C 1
ATOM 2356 O O . MET A 1 294 ? -20.578 -14.035 10.060 1.00 90.50 294 MET A O 1
ATOM 2360 N N . ASP A 1 295 ? -21.983 -13.518 8.377 1.00 85.88 295 ASP A N 1
ATOM 2361 C CA . ASP A 1 295 ? -21.196 -12.412 7.832 1.00 85.88 295 ASP A CA 1
ATOM 2362 C C . ASP A 1 295 ? -22.000 -11.116 7.956 1.00 85.88 295 ASP A C 1
ATOM 2364 O O . ASP A 1 295 ? -23.169 -11.062 7.569 1.00 85.88 295 ASP A O 1
ATOM 2368 N N . ILE A 1 296 ? -21.385 -10.082 8.530 1.00 86.44 296 ILE A N 1
ATOM 2369 C CA . ILE A 1 296 ? -22.032 -8.787 8.748 1.00 86.44 296 ILE A CA 1
ATOM 2370 C C . ILE A 1 296 ? -21.688 -7.885 7.566 1.00 86.44 296 ILE A C 1
ATOM 2372 O O . ILE A 1 296 ? -20.548 -7.440 7.405 1.00 86.44 296 ILE A O 1
ATOM 2376 N N . ALA A 1 297 ? -22.693 -7.580 6.748 1.00 81.56 297 ALA A N 1
ATOM 2377 C CA . ALA A 1 297 ? -22.529 -6.697 5.603 1.00 81.56 297 ALA A CA 1
ATOM 2378 C C . ALA A 1 297 ? -22.192 -5.263 6.046 1.00 81.56 297 ALA A C 1
ATOM 2380 O O . ALA A 1 297 ? -22.815 -4.721 6.955 1.00 81.56 297 ALA A O 1
ATOM 2381 N N . SER A 1 298 ? -21.224 -4.636 5.367 1.00 78.75 298 SER A N 1
ATOM 2382 C CA . SER A 1 298 ? -20.903 -3.205 5.510 1.00 78.75 298 SER A CA 1
ATOM 2383 C C . SER A 1 298 ? -20.700 -2.714 6.952 1.00 78.75 298 SER A C 1
ATOM 2385 O O . SER A 1 298 ? -21.024 -1.576 7.273 1.00 78.75 298 SER A O 1
ATOM 2387 N N . CYS A 1 299 ? -20.086 -3.536 7.810 1.00 83.44 299 CYS A N 1
ATOM 2388 C CA . CYS A 1 299 ? -19.933 -3.252 9.241 1.00 83.44 299 CYS A CA 1
ATOM 2389 C C . CYS A 1 299 ? -19.261 -1.908 9.579 1.00 83.44 299 CYS A C 1
ATOM 2391 O O . CYS A 1 299 ? -19.563 -1.335 10.618 1.00 83.44 299 CYS A O 1
ATOM 2393 N N . PHE A 1 300 ? -18.375 -1.395 8.717 1.00 83.62 300 PHE A N 1
ATOM 2394 C CA . PHE A 1 300 ? -17.745 -0.081 8.897 1.00 83.62 300 PHE A CA 1
ATOM 2395 C C . PHE A 1 300 ? -18.656 1.086 8.500 1.00 83.62 300 PHE A C 1
ATOM 2397 O O . PHE A 1 300 ? -18.543 2.163 9.077 1.00 83.62 300 PHE A O 1
ATOM 2404 N N . ASP A 1 301 ? -19.545 0.877 7.529 1.00 83.75 301 ASP A N 1
ATOM 2405 C CA . ASP A 1 301 ? -20.414 1.926 6.990 1.00 83.75 301 ASP A CA 1
ATOM 2406 C C . ASP A 1 301 ? -21.663 2.121 7.869 1.00 83.75 301 ASP A C 1
ATOM 2408 O O . ASP A 1 301 ? -22.250 3.199 7.892 1.00 83.75 301 ASP A O 1
ATOM 2412 N N . THR A 1 302 ? -22.064 1.087 8.616 1.00 85.31 302 THR A N 1
ATOM 2413 C CA . THR A 1 302 ? -23.276 1.067 9.454 1.00 85.31 302 THR A CA 1
ATOM 2414 C C . THR A 1 302 ? -23.029 1.446 10.917 1.00 85.31 302 THR A C 1
ATOM 2416 O O . THR A 1 302 ? -23.897 1.234 11.765 1.00 85.31 302 THR A O 1
ATOM 2419 N N . ILE A 1 303 ? -21.845 1.963 11.257 1.00 88.19 303 ILE A N 1
ATOM 2420 C CA . ILE A 1 303 ? -21.522 2.344 12.637 1.00 88.19 303 ILE A CA 1
ATOM 2421 C C . ILE A 1 303 ? -22.296 3.613 13.007 1.00 88.19 303 ILE A C 1
ATOM 2423 O O . ILE A 1 303 ? -22.054 4.686 12.455 1.00 88.19 303 ILE A O 1
ATOM 2427 N N . ASN A 1 304 ? -23.196 3.505 13.987 1.00 89.50 304 ASN A N 1
ATOM 2428 C CA . ASN A 1 304 ? -23.833 4.668 14.597 1.00 89.50 304 ASN A CA 1
ATOM 2429 C C . ASN A 1 304 ? -22.804 5.406 15.472 1.00 89.50 304 ASN A C 1
ATOM 2431 O O . ASN A 1 304 ? -22.394 4.900 16.519 1.00 89.50 304 ASN A O 1
ATOM 2435 N N . GLN A 1 305 ? -22.379 6.584 15.013 1.00 90.00 305 GLN A N 1
ATOM 2436 C CA . GLN A 1 305 ? -21.324 7.373 15.651 1.00 90.00 305 GLN A CA 1
ATOM 2437 C C . GLN A 1 305 ? -21.740 7.879 17.036 1.00 90.00 305 GLN A C 1
ATOM 2439 O O . GLN A 1 305 ? -20.933 7.805 17.957 1.00 90.00 305 GLN A O 1
ATOM 2444 N N . ASP A 1 306 ? -22.993 8.300 17.216 1.00 90.81 306 ASP A N 1
ATOM 2445 C CA . ASP A 1 306 ? -23.487 8.821 18.497 1.00 90.81 306 ASP A CA 1
ATOM 2446 C C . ASP A 1 306 ? -23.494 7.725 19.567 1.00 90.81 306 ASP A C 1
ATOM 2448 O O . ASP A 1 306 ? -22.970 7.903 20.667 1.00 90.81 306 ASP A O 1
ATOM 2452 N N . LYS A 1 307 ? -23.995 6.535 19.207 1.00 91.00 307 LYS A N 1
ATOM 2453 C CA . LYS A 1 307 ? -23.984 5.364 20.095 1.00 91.00 307 LYS A CA 1
ATOM 2454 C C . LYS A 1 307 ? -22.563 4.880 20.394 1.00 91.00 307 LYS A C 1
ATOM 2456 O O . LYS A 1 307 ? -22.285 4.412 21.498 1.00 91.00 307 LYS A O 1
ATOM 2461 N N . LEU A 1 308 ? -21.658 4.965 19.417 1.00 90.56 308 LEU A N 1
ATOM 2462 C CA . LEU A 1 308 ? -20.251 4.638 19.632 1.00 90.56 308 LEU A CA 1
ATOM 2463 C C . LEU A 1 308 ? -19.611 5.616 20.623 1.00 90.56 308 LEU A C 1
ATOM 2465 O O . LEU A 1 308 ? -18.905 5.176 21.524 1.00 90.56 308 LEU A O 1
ATOM 2469 N N . LEU A 1 309 ? -19.872 6.918 20.489 1.00 89.88 309 LEU A N 1
ATOM 2470 C CA . LEU A 1 309 ? -19.339 7.938 21.392 1.00 89.88 309 LEU A CA 1
ATOM 2471 C C . LEU A 1 309 ? -19.861 7.762 22.821 1.00 89.88 309 LEU A C 1
ATOM 2473 O O . LEU A 1 309 ? -19.059 7.794 23.752 1.00 89.88 309 LEU A O 1
ATOM 2477 N N . SER A 1 310 ? -21.158 7.487 23.003 1.00 90.69 310 SER A N 1
ATOM 2478 C CA . SER A 1 310 ? -21.709 7.199 24.335 1.00 90.69 310 SER A CA 1
ATOM 2479 C C . SER A 1 310 ? -21.087 5.944 24.955 1.00 90.69 310 SER A C 1
ATOM 2481 O O . SER A 1 310 ? -20.799 5.911 26.148 1.00 90.69 310 SER A O 1
ATOM 2483 N N . LEU A 1 311 ? -20.827 4.914 24.141 1.00 87.19 311 LEU A N 1
ATOM 2484 C CA . LEU A 1 311 ? -20.172 3.693 24.608 1.00 87.19 311 LEU A CA 1
ATOM 2485 C C . LEU A 1 311 ? -18.712 3.953 24.988 1.00 87.19 311 LEU A C 1
ATOM 2487 O O . LEU A 1 311 ? -18.264 3.484 26.029 1.00 87.19 311 LEU A O 1
ATOM 2491 N N . LEU A 1 312 ? -17.981 4.732 24.188 1.00 86.25 312 LEU A N 1
ATOM 2492 C CA . LEU A 1 312 ? -16.595 5.099 24.484 1.00 86.25 312 LEU A CA 1
ATOM 2493 C C . LEU A 1 312 ? -16.478 5.877 25.800 1.00 86.25 312 LEU A C 1
ATOM 2495 O O . LEU A 1 312 ? -15.556 5.611 26.564 1.00 86.25 312 LEU A O 1
ATOM 2499 N N . GLN A 1 313 ? -17.424 6.775 26.089 1.00 86.06 313 GLN A N 1
ATOM 2500 C CA . GLN A 1 313 ? -17.478 7.496 27.365 1.00 86.06 313 GLN A CA 1
ATOM 2501 C C . GLN A 1 313 ? -17.695 6.559 28.557 1.00 86.06 313 GLN A C 1
ATOM 2503 O O . GLN A 1 313 ? -17.062 6.740 29.587 1.00 86.06 313 GLN A O 1
ATOM 2508 N N . SER A 1 314 ? -18.548 5.539 28.414 1.00 83.50 314 SER A N 1
ATOM 2509 C CA . SER A 1 314 ? -18.744 4.535 29.470 1.00 83.50 314 SER A CA 1
ATOM 2510 C C . SER A 1 314 ? -17.569 3.563 29.619 1.00 83.50 314 SER A C 1
ATOM 2512 O O . SER A 1 314 ? -17.382 2.976 30.678 1.00 83.50 314 SER A O 1
ATOM 2514 N N . PHE A 1 315 ? -16.793 3.370 28.550 1.00 82.88 315 PHE A N 1
ATOM 2515 C CA . PHE A 1 315 ? -15.723 2.379 28.492 1.00 82.88 315 PHE A CA 1
ATOM 2516 C C . PHE A 1 315 ? -14.405 2.904 29.069 1.00 82.88 315 PHE A C 1
ATOM 2518 O O . PHE A 1 315 ? -13.682 2.165 29.734 1.00 82.88 315 PHE A O 1
ATOM 2525 N N . LEU A 1 316 ? -14.087 4.177 28.820 1.00 85.00 316 LEU A N 1
ATOM 2526 C CA . LEU A 1 316 ? -12.901 4.833 29.365 1.00 85.00 316 LEU A CA 1
ATOM 2527 C C . LEU A 1 316 ? -13.164 5.228 30.821 1.00 85.00 316 LEU A C 1
ATOM 2529 O O . LEU A 1 316 ? -13.727 6.283 31.096 1.00 85.00 316 LEU A O 1
ATOM 2533 N N . THR A 1 317 ? -12.774 4.361 31.752 1.00 79.81 317 THR A N 1
ATOM 2534 C CA . THR A 1 317 ? -13.033 4.554 33.189 1.00 79.81 317 THR A CA 1
ATOM 2535 C C . THR A 1 317 ? -12.004 5.440 33.881 1.00 79.81 317 THR A C 1
ATOM 2537 O O . THR A 1 317 ? -12.310 6.028 34.917 1.00 79.81 317 THR A O 1
ATOM 2540 N N . LYS A 1 318 ? -10.795 5.557 33.322 1.00 82.62 318 LYS A N 1
ATOM 2541 C CA . LYS A 1 318 ? -9.680 6.286 33.940 1.00 82.62 318 LYS A CA 1
ATOM 2542 C C . LYS A 1 318 ? -9.439 7.620 33.248 1.00 82.62 318 LYS A C 1
ATOM 2544 O O . LYS A 1 318 ? -9.654 7.763 32.044 1.00 82.62 318 LYS A O 1
ATOM 2549 N N . THR A 1 319 ? -8.955 8.589 34.019 1.00 81.00 319 THR A N 1
ATOM 2550 C CA . THR A 1 319 ? -8.634 9.935 33.526 1.00 81.00 319 THR A CA 1
ATOM 2551 C C . THR A 1 319 ? -7.293 9.972 32.805 1.00 81.00 319 THR A C 1
ATOM 2553 O O . THR A 1 319 ? -7.180 10.611 31.760 1.00 81.00 319 THR A O 1
ATOM 2556 N N . ASP A 1 320 ? -6.301 9.242 33.322 1.00 86.12 320 ASP A N 1
ATOM 2557 C CA . ASP A 1 320 ? -4.915 9.328 32.876 1.00 86.12 320 ASP A CA 1
ATOM 2558 C C . ASP A 1 320 ? -4.311 7.950 32.605 1.00 86.12 320 ASP A C 1
ATOM 2560 O O . ASP A 1 320 ? -4.408 7.017 33.403 1.00 86.12 320 ASP A O 1
ATOM 2564 N N . TYR A 1 321 ? -3.624 7.841 31.469 1.00 87.31 321 TYR A N 1
ATOM 2565 C CA . TYR A 1 321 ? -2.931 6.628 31.048 1.00 87.31 321 TYR A CA 1
ATOM 2566 C C . TYR A 1 321 ? -1.477 6.938 30.721 1.00 87.31 321 TYR A C 1
ATOM 2568 O O . TYR A 1 321 ? -1.166 7.907 30.025 1.00 87.31 321 TYR A O 1
ATOM 2576 N N . VAL A 1 322 ? -0.577 6.051 31.134 1.00 88.25 322 VAL A N 1
ATOM 2577 C CA . VAL A 1 322 ? 0.846 6.150 30.814 1.00 88.25 322 VAL A CA 1
ATOM 2578 C C . VAL A 1 322 ? 1.194 5.185 29.691 1.00 88.25 322 VAL A C 1
ATOM 2580 O O . VAL A 1 322 ? 1.013 3.972 29.792 1.00 88.25 322 VAL A O 1
ATOM 2583 N N . ILE A 1 323 ? 1.744 5.717 28.600 1.00 87.25 323 ILE A N 1
ATOM 2584 C CA . ILE A 1 323 ? 2.259 4.900 27.499 1.00 87.25 323 ILE A CA 1
ATOM 2585 C C . ILE A 1 323 ? 3.721 4.560 27.768 1.00 87.25 323 ILE A C 1
ATOM 2587 O O . ILE A 1 323 ? 4.623 5.363 27.524 1.00 87.25 323 ILE A O 1
ATOM 2591 N N . GLN A 1 324 ? 3.966 3.332 28.209 1.00 86.31 324 GLN A N 1
ATOM 2592 C CA . GLN A 1 324 ? 5.313 2.807 28.360 1.00 86.31 324 GLN A CA 1
ATOM 2593 C C . GLN A 1 324 ? 5.879 2.391 27.005 1.00 86.31 324 GLN A C 1
ATOM 2595 O O . GLN A 1 324 ? 5.262 1.626 26.257 1.00 86.31 324 GLN A O 1
ATOM 2600 N N . LYS A 1 325 ? 7.084 2.875 26.705 1.00 86.06 325 LYS A N 1
ATOM 2601 C CA . LYS A 1 325 ? 7.877 2.472 25.542 1.00 86.06 325 LYS A CA 1
ATOM 2602 C C . LYS A 1 325 ? 9.051 1.645 26.044 1.00 86.06 325 LYS A C 1
ATOM 2604 O O . LYS A 1 325 ? 9.833 2.131 26.852 1.00 86.06 325 LYS A O 1
ATOM 2609 N N . TYR A 1 326 ? 9.180 0.418 25.566 1.00 86.19 326 TYR A N 1
ATOM 2610 C CA . TYR A 1 326 ? 10.256 -0.481 25.972 1.00 86.19 326 TYR A CA 1
ATOM 2611 C C . TYR A 1 326 ? 10.763 -1.274 24.773 1.00 86.19 326 TYR A C 1
ATOM 2613 O O . TYR A 1 326 ? 10.109 -1.357 23.732 1.00 86.19 326 TYR A O 1
ATOM 2621 N N . ALA A 1 327 ? 11.964 -1.825 24.898 1.00 86.88 327 ALA A N 1
ATOM 2622 C CA . ALA A 1 327 ? 12.539 -2.701 23.894 1.00 86.88 327 ALA A CA 1
ATOM 2623 C C . ALA A 1 327 ? 12.557 -4.128 24.432 1.00 86.88 327 ALA A C 1
ATOM 2625 O O . ALA A 1 327 ? 13.102 -4.379 25.502 1.00 86.88 327 ALA A O 1
ATOM 2626 N N . VAL A 1 328 ? 11.971 -5.051 23.678 1.00 88.19 328 VAL A N 1
ATOM 2627 C CA . VAL A 1 328 ? 12.055 -6.483 23.946 1.00 88.19 328 VAL A CA 1
ATOM 2628 C C . VAL A 1 328 ? 13.197 -7.046 23.116 1.00 88.19 328 VAL A C 1
ATOM 2630 O O . VAL A 1 328 ? 13.266 -6.815 21.905 1.00 88.19 328 VAL A O 1
ATOM 2633 N N . LEU A 1 329 ? 14.093 -7.771 23.775 1.00 88.81 329 LEU A N 1
ATOM 2634 C CA . LEU A 1 329 ? 15.130 -8.560 23.128 1.00 88.81 329 LEU A CA 1
ATOM 2635 C C . LEU A 1 329 ? 14.645 -10.006 23.078 1.00 88.81 329 LEU A C 1
ATOM 2637 O O . LEU A 1 329 ? 14.297 -10.567 24.113 1.00 88.81 329 LEU A O 1
ATOM 2641 N N . TYR A 1 330 ? 14.606 -10.604 21.892 1.00 86.25 330 TYR A N 1
ATOM 2642 C CA . TYR A 1 330 ? 14.371 -12.040 21.756 1.00 86.25 330 TYR A CA 1
ATOM 2643 C C . TYR A 1 330 ? 15.423 -12.667 20.848 1.00 86.25 330 TYR A C 1
ATOM 2645 O O . TYR A 1 330 ? 15.876 -12.065 19.868 1.00 86.25 330 TYR A O 1
ATOM 2653 N N . ALA A 1 331 ? 15.820 -13.888 21.196 1.00 84.75 331 ALA A N 1
ATOM 2654 C CA . ALA A 1 331 ? 16.704 -14.698 20.379 1.00 84.75 331 ALA A CA 1
ATOM 2655 C C . ALA A 1 331 ? 15.894 -15.309 19.229 1.00 84.75 331 ALA A C 1
ATOM 2657 O O . ALA A 1 331 ? 14.881 -15.969 19.450 1.00 84.75 331 ALA A O 1
ATOM 2658 N N . SER A 1 332 ? 16.320 -15.059 17.993 1.00 78.56 332 SER A N 1
ATOM 2659 C CA . SER A 1 332 ? 15.748 -15.672 16.794 1.00 78.56 332 SER A CA 1
ATOM 2660 C C . SER A 1 332 ? 16.866 -16.419 16.077 1.00 78.56 332 SER A C 1
ATOM 2662 O O . SER A 1 332 ? 17.529 -15.854 15.205 1.00 78.56 332 SER A O 1
ATOM 2664 N N . GLY A 1 333 ? 17.088 -17.675 16.469 1.00 81.25 333 GLY A N 1
ATOM 2665 C CA . GLY A 1 333 ? 18.298 -18.416 16.106 1.00 81.25 333 GLY A CA 1
ATOM 2666 C C . GLY A 1 333 ? 19.530 -17.796 16.771 1.00 81.25 333 GLY A C 1
ATOM 2667 O O . GLY A 1 333 ? 19.456 -17.376 17.922 1.00 81.25 333 GLY A O 1
ATOM 2668 N N . ASP A 1 334 ? 20.627 -17.666 16.025 1.00 82.00 334 ASP A N 1
ATOM 2669 C CA . ASP A 1 334 ? 21.921 -17.154 16.517 1.00 82.00 334 ASP A CA 1
ATOM 2670 C C . ASP A 1 334 ? 22.026 -15.611 16.540 1.00 82.00 334 ASP A C 1
ATOM 2672 O O . ASP A 1 334 ? 23.097 -15.023 16.654 1.00 82.00 334 ASP A O 1
ATOM 2676 N N . ARG A 1 335 ? 20.899 -14.907 16.363 1.00 80.56 335 ARG A N 1
ATOM 2677 C CA . ARG A 1 335 ? 20.851 -13.438 16.350 1.00 80.56 335 ARG A CA 1
ATOM 2678 C C . ARG A 1 335 ? 19.877 -12.918 17.395 1.00 80.56 335 ARG A C 1
ATOM 2680 O O . ARG A 1 335 ? 18.700 -13.287 17.406 1.00 80.56 335 ARG A O 1
ATOM 2687 N N . ILE A 1 336 ? 20.350 -11.981 18.212 1.00 85.69 336 ILE A N 1
ATOM 2688 C CA . ILE A 1 336 ? 19.506 -11.200 19.117 1.00 85.69 336 ILE A CA 1
ATOM 2689 C C . ILE A 1 336 ? 18.796 -10.130 18.291 1.00 85.69 336 ILE A C 1
ATOM 2691 O O . ILE A 1 336 ? 19.431 -9.294 17.646 1.00 85.69 336 ILE A O 1
ATOM 2695 N N . ARG A 1 337 ? 17.463 -10.149 18.304 1.00 83.69 337 ARG A N 1
ATOM 2696 C CA . ARG A 1 337 ? 16.642 -9.114 17.676 1.00 83.69 337 ARG A CA 1
ATOM 2697 C C . ARG A 1 337 ? 16.041 -8.217 18.743 1.00 83.69 337 ARG A C 1
ATOM 2699 O O . ARG A 1 337 ? 15.498 -8.690 19.738 1.00 83.69 337 ARG A O 1
ATOM 2706 N N . ARG A 1 338 ? 16.115 -6.909 18.502 1.00 85.06 338 ARG A N 1
ATOM 2707 C CA . ARG A 1 338 ? 15.487 -5.876 19.327 1.00 85.06 338 ARG A CA 1
ATOM 2708 C C . ARG A 1 338 ? 14.207 -5.402 18.658 1.00 85.06 338 ARG A C 1
ATOM 2710 O O . ARG A 1 338 ? 14.245 -4.944 17.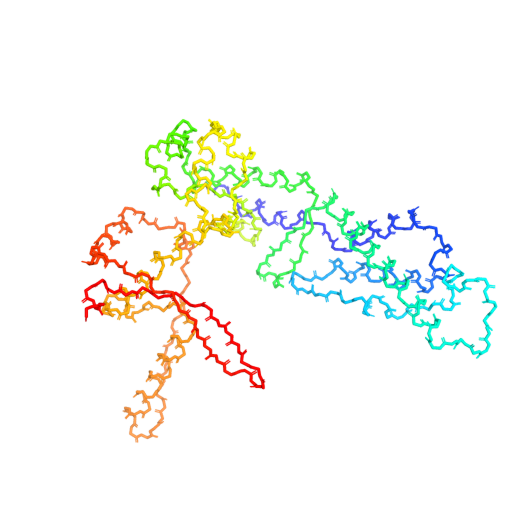520 1.00 85.06 338 ARG A O 1
ATOM 2717 N N . VAL A 1 339 ? 13.089 -5.469 19.373 1.00 85.31 339 VAL A N 1
ATOM 2718 C CA . VAL A 1 339 ? 11.802 -4.932 18.918 1.00 85.31 339 VAL A CA 1
ATOM 2719 C C . VAL A 1 339 ? 11.290 -3.919 19.924 1.00 85.31 339 VAL A C 1
ATOM 2721 O O . VAL A 1 339 ? 11.166 -4.204 21.112 1.00 85.31 339 VAL A O 1
ATOM 2724 N N . PHE A 1 340 ? 10.984 -2.720 19.439 1.00 82.88 340 PHE A N 1
ATOM 2725 C CA . PHE A 1 340 ? 10.368 -1.678 20.246 1.00 82.88 340 PHE A CA 1
ATOM 2726 C C . PHE A 1 340 ? 8.869 -1.925 20.348 1.00 82.88 340 PHE A C 1
ATOM 2728 O O . PHE A 1 340 ? 8.188 -2.090 19.337 1.00 82.88 340 PHE A O 1
ATOM 2735 N N . GLN A 1 341 ? 8.359 -1.926 21.572 1.00 83.31 341 GLN A N 1
ATOM 2736 C CA . GLN A 1 341 ? 6.948 -2.106 21.863 1.00 83.31 341 GLN A CA 1
ATOM 2737 C C . GLN A 1 341 ? 6.420 -0.935 22.684 1.00 83.31 341 GLN A C 1
ATOM 2739 O O . GLN A 1 341 ? 7.156 -0.228 23.379 1.00 83.31 341 GLN A O 1
ATOM 2744 N N . LYS A 1 342 ? 5.111 -0.726 22.569 1.00 83.06 342 LYS A N 1
ATOM 2745 C CA . LYS A 1 342 ? 4.362 0.244 23.356 1.00 83.06 342 LYS A CA 1
ATOM 2746 C C . LYS A 1 342 ? 3.253 -0.484 24.091 1.00 83.06 342 LYS A C 1
ATOM 2748 O O . LYS A 1 342 ? 2.596 -1.350 23.516 1.00 83.06 342 LYS A O 1
ATOM 2753 N N . ARG A 1 343 ? 3.037 -0.116 25.347 1.00 84.31 343 ARG A N 1
ATOM 2754 C CA . ARG A 1 343 ? 1.933 -0.632 26.154 1.00 84.31 343 ARG A CA 1
ATOM 2755 C C . ARG A 1 343 ? 1.370 0.493 27.006 1.00 84.31 343 ARG A C 1
ATOM 2757 O O . ARG A 1 343 ? 2.137 1.251 27.594 1.00 84.31 343 ARG A O 1
ATOM 2764 N N . ALA A 1 344 ? 0.048 0.605 27.045 1.00 84.44 344 ALA A N 1
ATOM 2765 C CA . ALA A 1 344 ? -0.614 1.488 27.992 1.00 84.44 344 ALA A CA 1
ATOM 2766 C C . ALA A 1 344 ? -0.624 0.829 29.376 1.00 84.44 344 ALA A C 1
ATOM 2768 O O . ALA A 1 344 ? -0.797 -0.388 29.481 1.00 84.44 344 ALA A O 1
ATOM 2769 N N . ARG A 1 345 ? -0.424 1.633 30.414 1.00 81.38 345 ARG A N 1
ATOM 2770 C CA . ARG A 1 345 ? -0.657 1.285 31.812 1.00 81.38 345 ARG A CA 1
ATOM 2771 C C . ARG A 1 345 ? -1.482 2.374 32.473 1.00 81.38 345 ARG A C 1
ATOM 2773 O O . ARG A 1 345 ? -1.512 3.511 32.001 1.00 81.38 345 ARG A O 1
ATOM 2780 N N . ASP A 1 346 ? -2.108 2.001 33.572 1.00 78.50 346 ASP A N 1
ATOM 2781 C CA . ASP A 1 346 ? -2.700 2.947 34.499 1.00 78.50 346 ASP A CA 1
ATOM 2782 C C . ASP A 1 346 ? -1.614 3.845 35.111 1.00 78.50 346 ASP A C 1
ATOM 2784 O O . ASP A 1 346 ? -0.547 3.354 35.498 1.00 78.50 346 ASP A O 1
ATOM 2788 N N . ALA A 1 347 ? -1.880 5.148 35.195 1.00 68.62 347 ALA A N 1
ATOM 2789 C CA . ALA A 1 347 ? -1.008 6.090 35.888 1.00 68.62 347 ALA A CA 1
ATOM 2790 C C . ALA A 1 347 ? -0.891 5.765 37.389 1.00 68.62 347 ALA A C 1
ATOM 2792 O O . ALA A 1 347 ? 0.174 5.965 37.969 1.00 68.62 347 ALA A O 1
ATOM 2793 N N . GLY A 1 348 ? -1.937 5.189 37.995 1.00 62.25 348 GLY A N 1
ATOM 2794 C CA . GLY A 1 348 ? -1.952 4.810 39.412 1.00 62.25 348 GLY A CA 1
ATOM 2795 C C . GLY A 1 348 ? -1.131 3.564 39.768 1.00 62.25 348 GLY A C 1
ATOM 2796 O O . GLY A 1 348 ? -0.877 3.325 40.939 1.00 62.25 348 GLY A O 1
ATOM 2797 N N . GLN A 1 349 ? -0.688 2.769 38.786 1.00 58.84 349 GLN A N 1
ATOM 2798 C CA . GLN A 1 349 ? 0.108 1.544 39.009 1.00 58.84 349 GLN A CA 1
ATOM 2799 C C . GLN A 1 349 ? 1.623 1.758 38.846 1.00 58.84 349 GLN A C 1
ATOM 2801 O O . GLN A 1 349 ? 2.387 0.797 38.739 1.00 58.84 349 GLN A O 1
ATOM 2806 N N . LEU A 1 350 ? 2.057 3.013 38.731 1.00 54.97 350 LEU A N 1
ATOM 2807 C CA . LEU A 1 350 ? 3.457 3.395 38.539 1.00 54.97 350 LEU A CA 1
ATOM 2808 C C . LEU A 1 350 ? 4.140 3.897 39.820 1.00 54.97 350 LEU A C 1
ATOM 2810 O O . LEU A 1 350 ? 5.299 4.302 39.742 1.00 54.97 350 LEU A O 1
ATOM 2814 N N . SER A 1 351 ? 3.436 3.857 40.955 1.00 37.56 351 SER A N 1
ATOM 2815 C CA . SER A 1 351 ? 3.964 4.127 42.298 1.00 37.56 351 SER A CA 1
ATOM 2816 C C . SER A 1 351 ? 4.647 2.910 42.906 1.00 37.56 351 SER A C 1
ATOM 2818 O O . SER A 1 351 ? 3.982 1.845 42.925 1.00 37.56 351 SER A O 1
#

pLDDT: mean 82.35, std 11.01, range [25.14, 95.31]

Foldseek 3Di:
DPDLQVVFLVLLVQFDDLVVLLVVLLVVCPVPDDPLQLLDPQSSVLQSVVSSVVSFDFPPDDDDLVNSVPRRDLVSRPVLCVPDDPDVDDDPVSVVVSSVVVSVVVCCCVVPPSVVVQVVAWDWAFDVVVVRTITTHGPVSVVVLVVVQVVVCPVQFDDDDDLVVLQCCCQPPNVVVDLHAFDWDWHRDSRGIDIDTPQQDADDLVVNVVSPHDPVSSVVSQVVQDPPPDRGGSCRVCVVVVQLLVVLCVVPCPVCVPPDDDPVSVVVVVVVVLVVQLVPDPVSDHDDDDDDDDDDPPVVRPDDPVVVVVVVVVSNPDDDKDKDWDWDWDDDDPDTDIDIDIHIDDPVVPD

Radius of gyration: 28.71 Å; chains: 1; bounding box: 72×71×75 Å

InterPro domains:
  IPR003545 Telomerase reverse transcriptase [PTHR12066] (9-333)
  IPR021891 Telomerase ribonucleoprotein complex - RNA-binding domain [PF12009] (20-148)
  IPR021891 Telomerase ribonucleoprotein complex - RNA-binding domain [SM00975] (19-154)

Secondary structure (DSSP, 8-state):
---TTHHHHHHHHTSBPHHHHHHHHHHHHHHHS-HHHH-SHHHHHHHHHHHHHHHHPPTT----HHHHHTT--GGG-TTTTTT----S---HHHHHHHHHHHHHHHHIIIIIIIHHHHHHHEEEEEETTTTTEEEEEEHHHHHHHHHHHHHHHHHHT-----HHHHHHHHHSGGGGG-----EEEEEEETTEEEEEEETTPPPPHHHHHHTT--HHHHHHHHHHTB-SSSBPPHHHHHHHHHHHHHHHHHH-HHHHTT---SHHHHHHHHHHHHHHHHHTSTTSPPPPP-------TTTTTT--HHHHHHHHHHH---S-EEEEEEEEEEEETTEEEEEEEEEEEEGGG--

Sequence (351 aa):
MVDVKDGVKRILDMHIRQQQVSSFVKSVLKHIIPNDIWGDDSNRDAFMAVVVQLVSLRRYEVLSLQNIGNGIKISKMAWLTSGIKPALHLSTCEAEKQRQMLYEFLYWLFADVVVSLIKTNFYATDTVPFKNRVFYFRHETWSRINQSLQSVFKRNLLKPIEMPLVTSALAGESFHKALGFSTTRLIPKESGARMIMNLGRKPKPKELAQIGLNPEQIKQLMCYRYNGENLLSINQLLTNAHHVLTLEKTEQSDLMKTTMLGLDDIYTRFKAFKLGLVAASADGSIPQLYCCKMDIASCFDTINQDKLLSLLQSFLTKTDYVIQKYAVLYASGDRIRRVFQKRARDAGQLS